Protein AF-V6DGZ3-F1 (afdb_monomer)

Foldseek 3Di:
DDPCCQAQFDDKDWDKDQPDDPVNVVVVVVLVVVLVVCVVCVPCPLVVVLVVVLVVLVVCCVPPVLVVLQVVCVVVVHHCPDPVSVVVNVVVVVVSVVVSVVVSVVSSVVVVVVSVVSVVVVVVVVPDPSIDTDIDPIDGHPNRVVVVVVCVVVVVVVCVVVPDDDDDDDDDPPPPPPPDDDD

Sequence (183 aa):
MALSDILGGTPARTQQFQRLTQPQQQLQNQSIQQILSLLQNPRTGADQGFAPIEQQARNQFTTQTVPSLAERFTAMGGGQNSSAFQGALGNAASGLEQGLAGLRSQYGIQQQNMNQNTLSSLLGLATQPSFENVYFPRQPGFLESTGSGLSQGLGTILPLLLGGATGSTGGGLMALLKLFGGS

Solvent-accessible surface area (backbone atoms only — not comparable to full-atom values): 10896 Å² total; per-residue (Å²): 136,59,77,64,47,56,54,72,19,46,78,65,48,75,50,75,44,69,75,70,50,74,77,54,53,54,55,50,53,52,52,52,53,55,50,51,53,46,68,78,40,66,72,54,60,55,57,65,67,42,49,63,57,54,50,52,52,53,49,46,40,63,70,48,50,50,50,54,52,47,50,54,35,48,73,71,73,37,55,85,85,34,69,65,50,52,51,52,51,51,53,52,50,53,49,51,53,52,52,49,51,52,51,50,51,52,50,43,52,52,52,51,51,50,53,50,50,53,50,50,52,48,51,53,56,70,70,46,78,70,62,49,76,47,76,43,75,56,50,77,13,63,56,54,59,47,50,58,51,50,52,58,53,52,64,61,50,53,52,69,77,74,47,81,87,86,82,88,86,89,83,90,82,82,78,82,80,81,85,80,85,86,134

Secondary structure (DSSP, 8-state):
--HHHHHH-BPPEEEEEE---HHHHHHHHHHHHHHHHHHH-TTHHHHHHHHHHHHHHHHHIIIIIHHHHHHHHHHTT--TT-HHHHHHHHHHHHHHHHHHHHHHHHHHHHHHHHHHHHHHHHHHHHHS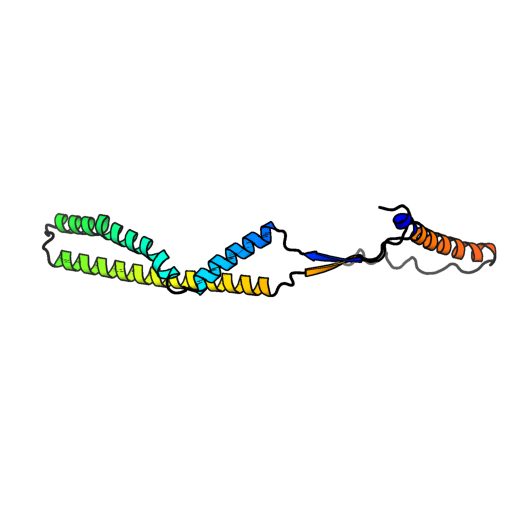-SEEEEEE--B--HHHHHHHHHHHHHHHHHHHHHS--------SSSSSSSSS---

Structure (mmCIF, N/CA/C/O backbone):
data_AF-V6DGZ3-F1
#
_entry.id   AF-V6DGZ3-F1
#
loop_
_atom_site.group_PDB
_atom_site.id
_atom_site.type_symbol
_atom_site.label_atom_id
_atom_site.label_alt_id
_atom_site.label_comp_id
_atom_site.label_asym_id
_atom_site.label_entity_id
_atom_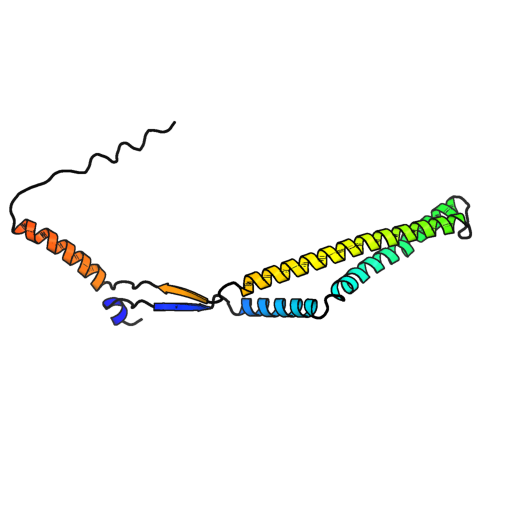site.label_seq_id
_atom_site.pdbx_PDB_ins_code
_atom_site.Cartn_x
_atom_site.Cartn_y
_atom_site.Cartn_z
_atom_site.occupancy
_atom_site.B_iso_or_equiv
_atom_site.auth_seq_id
_atom_site.auth_comp_id
_atom_site.auth_asym_id
_atom_site.auth_atom_id
_atom_site.pdbx_PDB_model_num
ATOM 1 N N . MET A 1 1 ? 43.760 -4.807 -38.160 1.00 52.22 1 MET A N 1
ATOM 2 C CA . MET A 1 1 ? 43.366 -4.001 -39.334 1.00 52.22 1 MET A CA 1
ATOM 3 C C . MET A 1 1 ? 44.442 -4.199 -40.378 1.00 52.22 1 MET A C 1
ATOM 5 O O . MET A 1 1 ? 45.598 -3.943 -40.060 1.00 52.22 1 MET A O 1
ATOM 9 N N . ALA A 1 2 ? 44.110 -4.760 -41.538 1.00 63.91 2 ALA A N 1
ATOM 10 C CA . ALA A 1 2 ? 45.101 -5.037 -42.572 1.00 63.91 2 ALA A CA 1
ATOM 11 C C . ALA A 1 2 ? 45.245 -3.822 -43.504 1.00 63.91 2 ALA A C 1
ATOM 13 O O . ALA A 1 2 ? 44.268 -3.133 -43.784 1.00 63.91 2 ALA A O 1
ATOM 14 N N . LEU A 1 3 ? 46.455 -3.567 -44.012 1.00 58.59 3 LEU A N 1
ATOM 15 C CA . LEU A 1 3 ? 46.726 -2.498 -44.992 1.00 58.59 3 LEU A CA 1
ATOM 16 C C . LEU A 1 3 ? 45.878 -2.634 -46.274 1.00 58.59 3 LEU A C 1
ATOM 18 O O . LEU A 1 3 ? 45.581 -1.635 -46.923 1.00 58.59 3 LEU A O 1
ATOM 22 N N . SER A 1 4 ? 45.429 -3.849 -46.600 1.00 63.44 4 SER A N 1
ATOM 23 C CA . SER A 1 4 ? 44.494 -4.128 -47.695 1.00 63.44 4 SER A CA 1
ATOM 24 C C . SER A 1 4 ? 43.111 -3.498 -47.497 1.00 63.44 4 SER A C 1
ATOM 26 O O . SER A 1 4 ? 42.494 -3.083 -48.474 1.00 63.44 4 SER A O 1
ATOM 28 N N . ASP A 1 5 ? 42.643 -3.379 -46.250 1.00 57.69 5 ASP A N 1
ATOM 29 C CA . ASP A 1 5 ? 41.303 -2.861 -45.926 1.00 57.69 5 ASP A CA 1
ATOM 30 C C . ASP A 1 5 ? 41.221 -1.335 -46.114 1.00 57.69 5 ASP A C 1
ATOM 32 O O . ASP A 1 5 ? 40.167 -0.789 -46.433 1.00 57.69 5 ASP A O 1
ATOM 36 N N . ILE A 1 6 ? 42.350 -0.637 -45.946 1.00 61.53 6 ILE A N 1
ATOM 37 C CA . ILE A 1 6 ? 42.464 0.824 -46.105 1.00 61.53 6 ILE A CA 1
ATOM 38 C C . ILE A 1 6 ? 42.459 1.216 -47.595 1.00 61.53 6 ILE A C 1
ATOM 40 O O . ILE A 1 6 ? 41.931 2.266 -47.968 1.00 61.53 6 ILE A O 1
ATOM 44 N N . LEU A 1 7 ? 43.021 0.357 -48.452 1.00 64.19 7 LEU A N 1
ATOM 45 C CA . LEU A 1 7 ? 43.135 0.568 -49.898 1.00 64.19 7 LEU A CA 1
ATOM 46 C C . LEU A 1 7 ? 41.882 0.127 -50.668 1.00 64.19 7 LEU A C 1
ATOM 48 O O . LEU A 1 7 ? 41.440 0.848 -51.558 1.00 64.19 7 LEU A O 1
ATOM 52 N N . GLY A 1 8 ? 41.314 -1.035 -50.328 1.00 70.56 8 GLY A N 1
ATOM 53 C CA . GLY A 1 8 ? 40.169 -1.630 -51.031 1.00 70.56 8 GLY A CA 1
ATOM 54 C C . GLY A 1 8 ? 38.791 -1.258 -50.478 1.00 70.56 8 GLY A C 1
ATOM 55 O O . GLY A 1 8 ? 37.782 -1.661 -51.050 1.00 70.56 8 GLY A O 1
ATOM 56 N N . GLY A 1 9 ? 38.736 -0.504 -49.376 1.00 56.66 9 GLY A N 1
ATOM 57 C CA . GLY A 1 9 ? 37.494 -0.227 -48.659 1.00 56.66 9 GLY A CA 1
ATOM 58 C C . GLY A 1 9 ? 37.024 -1.418 -47.822 1.00 56.66 9 GLY A C 1
ATOM 59 O O . GLY A 1 9 ? 37.530 -2.538 -47.921 1.00 56.66 9 GLY A O 1
ATOM 60 N N . THR A 1 10 ? 36.038 -1.175 -46.961 1.00 65.38 10 THR A N 1
ATOM 61 C CA . THR A 1 10 ? 35.454 -2.236 -46.131 1.00 65.38 10 THR A CA 1
ATOM 62 C C . THR A 1 10 ? 34.161 -2.748 -46.771 1.00 65.38 10 THR A C 1
ATOM 64 O O . THR A 1 10 ? 33.279 -1.946 -47.095 1.00 65.38 10 THR A O 1
ATOM 67 N N . PRO A 1 11 ? 34.005 -4.072 -46.974 1.00 60.56 11 PRO A N 1
ATOM 68 C CA . PRO A 1 11 ? 32.761 -4.621 -47.499 1.00 60.56 11 PRO A CA 1
ATOM 69 C C . PRO A 1 11 ? 31.623 -4.365 -46.508 1.00 60.56 11 PRO A C 1
ATOM 71 O O . PRO A 1 11 ? 31.844 -4.362 -45.295 1.00 60.56 11 PRO A O 1
ATOM 74 N N . ALA A 1 12 ? 30.405 -4.172 -47.021 1.00 61.16 12 ALA A N 1
ATOM 75 C CA . ALA A 1 12 ? 29.222 -4.021 -46.182 1.00 61.16 12 ALA A CA 1
ATOM 76 C C . ALA A 1 12 ? 29.075 -5.252 -45.280 1.00 61.16 12 ALA A C 1
ATOM 78 O O . ALA A 1 12 ? 29.138 -6.394 -45.743 1.00 61.16 12 ALA A O 1
ATOM 79 N N . ARG A 1 13 ? 28.900 -5.022 -43.980 1.00 58.75 13 ARG A N 1
ATOM 80 C CA . ARG A 1 13 ? 28.673 -6.087 -43.004 1.00 58.75 13 ARG A CA 1
ATOM 81 C C . ARG A 1 13 ? 27.389 -5.782 -42.261 1.00 58.75 13 ARG A C 1
ATOM 83 O O . ARG A 1 13 ? 27.199 -4.678 -41.757 1.00 58.75 13 ARG A O 1
ATOM 90 N N . THR A 1 14 ? 26.531 -6.784 -42.170 1.00 59.09 14 THR A N 1
ATOM 91 C CA . THR A 1 14 ? 25.410 -6.761 -41.235 1.00 59.09 14 THR A CA 1
ATOM 92 C C . THR A 1 14 ? 25.922 -7.413 -39.964 1.00 59.09 14 THR A C 1
ATOM 94 O O . THR A 1 14 ? 26.270 -8.593 -39.985 1.00 59.09 14 THR A O 1
ATOM 97 N N . GLN A 1 15 ? 26.060 -6.643 -38.886 1.00 55.66 15 GLN A N 1
ATOM 98 C CA . GLN A 1 15 ? 26.389 -7.206 -37.578 1.00 55.66 15 GLN A CA 1
ATOM 99 C C . GLN A 1 15 ? 25.101 -7.252 -36.764 1.00 55.66 15 GLN A C 1
ATOM 101 O O . GLN A 1 15 ? 24.421 -6.240 -36.591 1.00 55.66 15 GLN A O 1
ATOM 106 N N . GLN A 1 16 ? 24.745 -8.452 -36.320 1.00 47.81 16 GLN A N 1
ATOM 107 C CA . GLN A 1 16 ? 23.596 -8.683 -35.461 1.00 47.81 16 GLN A CA 1
ATOM 108 C C . GLN A 1 16 ? 24.068 -8.519 -34.019 1.00 47.81 16 GLN A C 1
ATOM 110 O O . GLN A 1 16 ? 24.826 -9.345 -33.510 1.00 47.81 16 GLN A O 1
ATOM 115 N N . PHE A 1 17 ? 23.663 -7.432 -33.367 1.00 56.28 17 PHE A N 1
ATOM 116 C CA . PHE A 1 17 ? 23.994 -7.216 -31.963 1.00 56.28 17 PHE A CA 1
ATOM 117 C C . PHE A 1 17 ? 22.885 -7.809 -31.092 1.00 56.28 17 PHE A C 1
ATOM 119 O O . PHE A 1 17 ? 21.703 -7.510 -31.277 1.00 56.28 17 PHE A O 1
ATOM 126 N N . GLN A 1 18 ? 23.258 -8.643 -30.119 1.00 51.84 18 GLN A N 1
ATOM 127 C CA . GLN A 1 18 ? 22.369 -8.961 -29.003 1.00 51.84 18 GLN A CA 1
ATOM 128 C C . GLN A 1 18 ? 22.323 -7.724 -28.101 1.00 51.84 18 GLN A C 1
ATOM 130 O O . GLN A 1 18 ? 23.300 -7.411 -27.424 1.00 51.84 18 GLN A O 1
ATOM 135 N N . ARG A 1 19 ? 21.206 -6.987 -28.121 1.00 54.09 19 ARG A N 1
ATOM 136 C CA . ARG A 1 19 ? 21.027 -5.774 -27.298 1.00 54.09 19 ARG A CA 1
ATOM 137 C C . ARG A 1 19 ? 20.977 -6.066 -25.794 1.00 54.09 19 ARG A C 1
ATOM 139 O O . ARG A 1 19 ? 21.184 -5.149 -25.005 1.00 54.09 19 ARG A O 1
ATOM 146 N N . LEU A 1 20 ? 20.710 -7.312 -25.392 1.00 52.97 20 LEU A N 1
ATOM 147 C CA . LEU A 1 20 ? 20.709 -7.700 -23.984 1.00 52.97 20 LEU A CA 1
ATOM 148 C C . LEU A 1 20 ? 22.144 -7.903 -23.494 1.00 52.97 20 LEU A C 1
ATOM 150 O O . LEU A 1 20 ? 22.795 -8.901 -23.794 1.00 52.97 20 LEU A O 1
ATOM 154 N N . THR A 1 21 ? 22.622 -6.961 -22.689 1.00 58.59 21 THR A N 1
ATOM 155 C CA . THR A 1 21 ? 23.841 -7.140 -21.900 1.00 58.59 21 THR A CA 1
ATOM 156 C C . THR A 1 21 ? 23.616 -8.244 -20.851 1.00 58.59 21 THR A C 1
ATOM 158 O O . 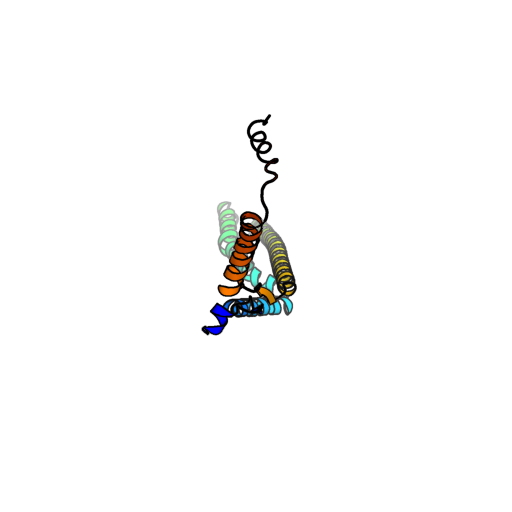THR A 1 21 ? 22.537 -8.342 -20.271 1.00 58.59 21 THR A O 1
ATOM 161 N N . GLN A 1 22 ? 24.624 -9.085 -20.584 1.00 55.53 22 GLN A N 1
ATOM 162 C CA . GLN A 1 22 ? 24.617 -10.130 -19.534 1.00 55.53 22 GLN A CA 1
ATOM 163 C C . GLN A 1 22 ? 23.923 -9.726 -18.204 1.00 55.53 22 GLN A C 1
ATOM 165 O O . GLN A 1 22 ? 23.080 -10.486 -17.722 1.00 55.53 22 GLN A O 1
ATOM 170 N N . PRO A 1 23 ? 24.174 -8.534 -17.619 1.00 59.44 23 PRO A N 1
ATOM 171 C CA . PRO A 1 23 ? 23.467 -8.098 -16.408 1.00 59.44 23 PRO A CA 1
ATOM 172 C C . PRO A 1 23 ? 21.952 -7.886 -16.596 1.00 59.44 23 PRO A C 1
ATOM 174 O O . PRO A 1 23 ? 21.180 -8.080 -15.658 1.00 59.44 23 PRO A O 1
ATOM 177 N N . GLN A 1 24 ? 21.491 -7.538 -17.800 1.00 59.25 24 GLN A N 1
ATOM 178 C CA . GLN A 1 24 ? 20.069 -7.339 -18.094 1.00 59.25 24 GLN A CA 1
ATOM 179 C C . GLN A 1 24 ? 19.304 -8.669 -18.198 1.00 59.25 24 GLN A C 1
ATOM 181 O O . GLN A 1 24 ? 18.154 -8.747 -17.765 1.00 59.25 24 GLN A O 1
ATOM 186 N N . GLN A 1 25 ? 19.950 -9.739 -18.680 1.00 64.44 25 GLN A N 1
ATOM 187 C CA . GLN A 1 25 ? 19.372 -11.094 -18.683 1.00 64.44 25 GLN A CA 1
ATOM 188 C C . GLN A 1 25 ? 19.138 -11.640 -17.268 1.00 64.44 25 GLN A C 1
ATOM 190 O O . GLN A 1 25 ? 18.141 -12.319 -17.025 1.00 64.44 25 GLN A O 1
ATOM 195 N N . GLN A 1 26 ? 20.016 -11.329 -16.309 1.00 69.56 26 GLN A N 1
ATOM 196 C CA . GLN A 1 26 ? 19.840 -11.767 -14.920 1.00 69.56 26 GLN A CA 1
ATOM 197 C C . GLN A 1 26 ? 18.644 -11.084 -14.243 1.00 69.56 26 GLN A C 1
ATOM 199 O O . GLN A 1 26 ? 17.846 -11.755 -13.587 1.00 69.56 26 GLN A O 1
ATOM 204 N N . LEU A 1 27 ? 18.472 -9.777 -14.460 1.00 68.69 27 LEU A N 1
ATOM 205 C CA . LEU A 1 27 ? 17.302 -9.021 -13.993 1.00 68.69 27 LEU A CA 1
ATOM 206 C C . LEU A 1 27 ? 15.997 -9.524 -14.629 1.00 68.69 27 LEU A C 1
ATOM 208 O O . LEU A 1 27 ? 14.962 -9.627 -13.964 1.00 68.69 27 LEU A O 1
ATOM 212 N N . GLN A 1 28 ? 16.047 -9.898 -15.908 1.00 68.88 28 GLN A N 1
ATOM 213 C CA . GLN A 1 28 ? 14.909 -10.493 -16.600 1.00 68.88 28 GLN A CA 1
ATOM 214 C C . GLN A 1 28 ? 14.543 -11.865 -16.008 1.00 68.88 28 GLN A C 1
ATOM 216 O O . GLN A 1 28 ? 13.382 -12.096 -15.684 1.00 68.88 28 GLN A O 1
ATOM 221 N N . ASN A 1 29 ? 15.516 -12.749 -15.772 1.00 76.56 29 ASN A N 1
ATOM 222 C CA . ASN A 1 29 ? 15.248 -14.057 -15.165 1.00 76.56 29 ASN A CA 1
ATOM 223 C C . ASN A 1 29 ? 14.719 -13.950 -13.725 1.00 76.56 29 ASN A C 1
ATOM 225 O O . ASN A 1 29 ? 13.821 -14.705 -13.354 1.00 76.56 29 ASN A O 1
ATOM 229 N N . GLN A 1 30 ? 15.215 -13.001 -12.924 1.00 74.94 30 GLN A N 1
ATOM 230 C CA . GLN A 1 30 ? 14.692 -12.768 -11.572 1.00 74.94 30 GLN A CA 1
ATOM 231 C C . GLN A 1 30 ? 13.245 -12.266 -11.582 1.00 74.94 30 GLN A C 1
ATOM 233 O O . GLN A 1 30 ? 12.417 -12.770 -10.821 1.00 74.94 30 GLN A O 1
ATOM 238 N N . SER A 1 31 ? 12.920 -11.312 -12.459 1.00 72.00 31 SER A N 1
ATOM 239 C CA . SER A 1 31 ? 11.551 -10.794 -12.556 1.00 72.00 31 SER A CA 1
ATOM 240 C C . SER A 1 31 ? 10.576 -11.866 -13.052 1.00 72.00 31 SER A C 1
ATOM 242 O O . SER A 1 31 ? 9.505 -12.028 -12.469 1.00 72.00 31 SER A O 1
ATOM 244 N N . ILE A 1 32 ? 10.974 -12.684 -14.033 1.00 78.12 32 ILE A N 1
ATOM 245 C CA . ILE A 1 32 ? 10.171 -13.818 -14.515 1.00 78.12 32 ILE A CA 1
ATOM 246 C C . ILE A 1 32 ? 9.905 -14.832 -13.396 1.00 78.12 32 ILE A C 1
ATOM 248 O O . ILE A 1 32 ? 8.771 -15.283 -13.258 1.00 78.12 32 ILE A O 1
ATOM 252 N N . GLN A 1 33 ? 10.895 -15.177 -12.567 1.00 77.19 33 GLN A N 1
ATOM 253 C CA . GLN A 1 33 ? 10.692 -16.127 -11.463 1.00 77.19 33 GLN A CA 1
ATOM 254 C C . GLN A 1 33 ? 9.735 -15.598 -10.386 1.00 77.19 33 GLN A C 1
ATOM 256 O O . GLN A 1 33 ? 8.887 -16.349 -9.893 1.00 77.19 33 GLN A O 1
ATOM 261 N N . GLN A 1 34 ? 9.819 -14.309 -10.045 1.00 72.69 34 GLN A N 1
ATOM 262 C CA . GLN A 1 34 ? 8.870 -13.682 -9.117 1.00 72.69 34 GLN A CA 1
ATOM 263 C C . GLN A 1 34 ? 7.446 -13.694 -9.677 1.00 72.69 34 GLN A C 1
ATOM 265 O O . GLN A 1 34 ? 6.502 -14.049 -8.972 1.00 72.69 34 GLN A O 1
ATOM 270 N N . ILE A 1 35 ? 7.290 -13.378 -10.962 1.00 68.94 35 ILE A N 1
ATOM 271 C CA . ILE A 1 35 ? 5.987 -13.366 -11.632 1.00 68.94 35 ILE A CA 1
ATOM 272 C C . ILE A 1 35 ? 5.421 -14.777 -11.752 1.00 68.94 35 ILE A C 1
ATOM 274 O O . ILE A 1 35 ? 4.244 -14.983 -11.482 1.00 68.94 35 ILE A O 1
ATOM 278 N N . LEU A 1 36 ? 6.247 -15.768 -12.088 1.00 75.06 36 LEU A N 1
ATOM 279 C CA . LEU A 1 36 ? 5.817 -17.161 -12.175 1.00 75.06 36 LEU A CA 1
ATOM 280 C C . LEU A 1 36 ? 5.346 -17.689 -10.812 1.00 75.06 36 LEU A C 1
ATOM 282 O O . LEU A 1 36 ? 4.377 -18.441 -10.748 1.00 75.06 36 LEU A O 1
ATOM 286 N N . SER A 1 37 ? 5.979 -17.240 -9.727 1.00 70.94 37 SER A N 1
ATOM 287 C CA . SER A 1 37 ? 5.559 -17.551 -8.356 1.00 70.94 37 SER A CA 1
ATOM 288 C C . SER A 1 37 ? 4.212 -16.900 -8.007 1.00 70.94 37 SER A C 1
ATOM 290 O O . SER A 1 37 ? 3.353 -17.543 -7.404 1.00 70.94 37 SER A O 1
ATOM 292 N N . LEU A 1 38 ? 3.985 -15.656 -8.445 1.00 63.88 38 LEU A N 1
ATOM 293 C CA . LEU A 1 38 ? 2.695 -14.962 -8.314 1.00 63.88 38 LEU A CA 1
ATOM 294 C C . LEU A 1 38 ? 1.592 -15.604 -9.175 1.00 63.88 38 LEU A C 1
ATOM 296 O O . LEU A 1 38 ? 0.434 -15.622 -8.766 1.00 63.88 38 LEU A O 1
ATOM 300 N N . LEU A 1 39 ? 1.939 -16.144 -10.350 1.00 64.75 39 LEU A N 1
ATOM 301 C CA . LEU A 1 39 ? 1.001 -16.792 -11.273 1.00 64.75 39 LEU A CA 1
ATOM 302 C C . LEU A 1 39 ? 0.625 -18.214 -10.837 1.00 64.75 39 LEU A C 1
ATOM 304 O O . LEU A 1 39 ? -0.510 -18.633 -11.045 1.00 64.75 39 LEU A O 1
ATOM 308 N N . GLN A 1 40 ? 1.565 -18.953 -10.238 1.00 68.94 40 GLN A N 1
ATOM 309 C CA . GLN A 1 40 ? 1.297 -20.275 -9.661 1.00 68.94 40 GLN A CA 1
ATOM 310 C C . GLN A 1 40 ? 0.432 -20.183 -8.405 1.00 68.94 40 GLN A C 1
ATOM 312 O O . GLN A 1 40 ? -0.306 -21.120 -8.112 1.00 68.94 40 GLN A O 1
ATOM 317 N N . ASN A 1 41 ? 0.488 -19.059 -7.684 1.00 56.81 41 ASN A N 1
ATOM 318 C CA . ASN A 1 41 ? -0.232 -18.898 -6.427 1.00 56.81 41 ASN A CA 1
ATOM 319 C C . ASN A 1 41 ? -0.903 -17.509 -6.298 1.00 56.81 41 ASN A C 1
ATOM 321 O O . ASN A 1 41 ? -0.605 -16.732 -5.387 1.00 56.81 41 ASN A O 1
ATOM 325 N N . PRO A 1 42 ? -1.869 -17.183 -7.181 1.00 55.34 42 PRO A N 1
ATOM 326 C CA . PRO A 1 42 ? -2.490 -15.858 -7.237 1.00 55.34 42 PRO A CA 1
ATOM 327 C C . PRO A 1 42 ? -3.343 -15.534 -6.002 1.00 55.34 42 PRO A C 1
ATOM 329 O O . PRO A 1 42 ? -3.614 -14.369 -5.729 1.00 55.34 42 PRO A O 1
ATOM 332 N N . ARG A 1 43 ? -3.761 -16.550 -5.233 1.00 52.94 43 ARG A N 1
ATOM 333 C CA . ARG A 1 43 ? -4.561 -16.377 -4.009 1.00 52.94 43 ARG A CA 1
ATOM 334 C C . ARG A 1 43 ? -3.734 -16.064 -2.762 1.00 52.94 43 ARG A C 1
ATOM 336 O O . ARG A 1 43 ? -4.255 -15.438 -1.851 1.00 52.94 43 ARG A O 1
ATOM 343 N N . THR A 1 44 ? -2.465 -16.461 -2.698 1.00 50.84 44 THR A N 1
ATOM 344 C CA . THR A 1 44 ? -1.675 -16.317 -1.462 1.00 50.84 44 THR A CA 1
ATOM 345 C C . THR A 1 44 ? -1.049 -14.935 -1.290 1.00 50.84 44 THR A C 1
ATOM 347 O O . THR A 1 44 ? -0.772 -14.543 -0.162 1.00 50.84 44 THR A O 1
ATOM 350 N N . GLY A 1 45 ? -0.852 -14.171 -2.369 1.00 54.06 45 GLY A N 1
ATOM 351 C CA . GLY A 1 45 ? -0.193 -12.860 -2.300 1.00 54.06 45 GLY A CA 1
ATOM 352 C C . GLY A 1 45 ? -0.996 -11.792 -1.549 1.00 54.06 45 GLY A C 1
ATOM 353 O O . GLY A 1 45 ? -0.417 -10.994 -0.811 1.00 54.06 45 GLY A O 1
ATOM 354 N N . ALA A 1 46 ? -2.322 -11.773 -1.711 1.00 54.56 46 ALA A N 1
ATOM 355 C CA . ALA A 1 46 ? -3.172 -10.735 -1.121 1.00 54.56 46 ALA A CA 1
ATOM 356 C C . ALA A 1 46 ? -3.388 -10.978 0.377 1.00 54.56 46 ALA A C 1
ATOM 358 O O . ALA A 1 46 ? -3.328 -10.046 1.178 1.00 54.56 46 ALA A O 1
ATOM 359 N N . ASP A 1 47 ? -3.569 -12.243 0.755 1.00 56.12 47 ASP A N 1
ATOM 360 C CA . ASP A 1 47 ? -3.811 -12.637 2.141 1.00 56.12 47 ASP A CA 1
ATOM 361 C C . ASP A 1 47 ? -2.532 -12.613 2.990 1.00 56.12 47 ASP A C 1
ATOM 363 O O . ASP A 1 47 ? -2.575 -12.176 4.140 1.00 56.12 47 ASP A O 1
ATOM 367 N N . GLN A 1 48 ? -1.372 -12.998 2.438 1.00 60.91 48 GLN A N 1
ATOM 368 C CA . GLN A 1 48 ? -0.109 -12.956 3.189 1.00 60.91 48 GLN A CA 1
ATOM 369 C C . GLN A 1 48 ? 0.417 -11.531 3.412 1.00 60.91 48 GLN A C 1
ATOM 371 O O . GLN A 1 48 ? 1.018 -11.265 4.450 1.00 60.91 48 GLN A O 1
ATOM 376 N N . GLY A 1 49 ? 0.184 -10.607 2.471 1.00 67.12 49 GLY A N 1
ATOM 377 C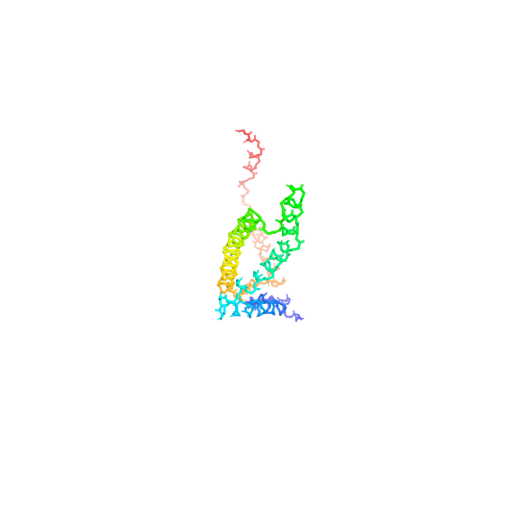 CA . GLY A 1 49 ? 0.632 -9.214 2.596 1.00 67.12 49 GLY A CA 1
ATOM 378 C C . GLY A 1 49 ? -0.225 -8.366 3.541 1.00 67.12 49 GLY A C 1
ATOM 379 O O . GLY A 1 49 ? 0.287 -7.445 4.176 1.00 67.12 49 GLY A O 1
ATOM 380 N N . PHE A 1 50 ? -1.518 -8.684 3.668 1.00 81.25 50 PHE A N 1
ATOM 381 C CA . PHE A 1 50 ? -2.456 -7.910 4.485 1.00 81.25 50 PHE A CA 1
ATOM 382 C C . PHE A 1 50 ? -2.508 -8.350 5.956 1.00 81.25 50 PHE A C 1
ATOM 384 O O . PHE A 1 50 ? -2.763 -7.522 6.831 1.00 81.25 50 PHE A O 1
ATOM 391 N N . ALA A 1 51 ? -2.211 -9.621 6.249 1.00 81.06 51 ALA A N 1
ATOM 392 C CA . ALA A 1 51 ? -2.189 -10.168 7.608 1.00 81.06 51 ALA A CA 1
ATOM 393 C C . ALA A 1 51 ? -1.445 -9.296 8.652 1.00 81.06 51 ALA A C 1
ATOM 395 O O . ALA A 1 51 ? -2.024 -9.032 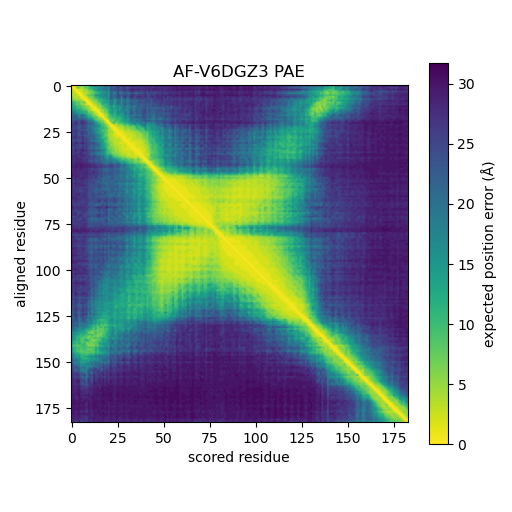9.707 1.00 81.06 51 ALA A O 1
ATOM 396 N N . PRO A 1 52 ? -0.220 -8.780 8.403 1.00 84.44 52 PRO A N 1
ATOM 397 C CA . PRO A 1 52 ? 0.460 -7.917 9.375 1.00 84.44 52 PRO A CA 1
ATOM 398 C C . PRO A 1 52 ? -0.251 -6.573 9.608 1.00 84.44 52 PRO A C 1
ATOM 400 O O . PRO A 1 52 ? -0.247 -6.073 10.733 1.00 84.44 52 PRO A O 1
ATOM 403 N N . ILE A 1 53 ? -0.893 -6.004 8.581 1.00 85.62 53 ILE A N 1
ATOM 404 C CA . ILE A 1 53 ? -1.655 -4.746 8.686 1.00 85.62 53 ILE A CA 1
ATOM 405 C C . ILE A 1 53 ? -2.889 -4.969 9.563 1.00 85.62 53 ILE A C 1
ATOM 407 O O . ILE A 1 53 ? -3.164 -4.190 10.478 1.00 85.62 53 ILE A O 1
ATOM 411 N N . GLU A 1 54 ? -3.599 -6.069 9.317 1.00 87.50 54 GLU A N 1
ATOM 412 C CA . GLU A 1 54 ? -4.746 -6.481 10.119 1.00 87.50 54 GLU A CA 1
ATOM 413 C C . GLU A 1 54 ? -4.351 -6.678 11.587 1.00 87.50 54 GLU A C 1
ATOM 415 O O . GLU A 1 54 ? -4.991 -6.152 12.499 1.00 87.50 54 GLU A O 1
ATOM 420 N N . GLN A 1 55 ? -3.247 -7.385 11.820 1.00 89.88 55 GLN A N 1
ATOM 421 C CA . GLN A 1 55 ? -2.768 -7.693 13.159 1.00 89.88 55 GLN A CA 1
ATOM 422 C C . GLN A 1 55 ? -2.313 -6.437 13.912 1.00 89.88 55 GLN A C 1
ATOM 424 O O . GLN A 1 55 ? -2.617 -6.285 15.095 1.00 89.88 55 GLN A O 1
ATOM 429 N N . GLN A 1 56 ? -1.662 -5.489 13.232 1.00 90.38 56 GLN A N 1
ATOM 430 C CA . GLN A 1 56 ? -1.315 -4.193 13.811 1.00 90.38 56 GLN A CA 1
ATOM 431 C C . GLN A 1 56 ? -2.562 -3.397 14.220 1.00 90.38 56 GLN A C 1
ATOM 433 O O . GLN A 1 56 ? -2.597 -2.848 15.323 1.00 90.38 56 GLN A O 1
ATOM 438 N N . ALA A 1 57 ? -3.594 -3.358 13.374 1.00 91.25 57 ALA A N 1
ATOM 439 C CA . ALA A 1 57 ? -4.840 -2.659 13.681 1.00 91.25 57 ALA A CA 1
ATOM 440 C C . ALA A 1 57 ? -5.574 -3.297 14.873 1.00 91.25 57 ALA A C 1
ATOM 442 O O . ALA A 1 57 ? -5.998 -2.590 15.789 1.00 91.25 57 ALA A O 1
ATOM 443 N N . ARG A 1 58 ? -5.649 -4.635 14.921 1.00 92.50 58 ARG A N 1
ATOM 444 C CA . ARG A 1 58 ? -6.194 -5.381 16.070 1.00 92.50 58 ARG A CA 1
ATOM 445 C C . ARG A 1 58 ? -5.401 -5.102 17.351 1.00 92.50 58 ARG A C 1
ATOM 447 O O . ARG A 1 58 ? -5.994 -4.856 18.402 1.00 92.50 58 ARG A O 1
ATOM 454 N N . ASN A 1 59 ? -4.072 -5.062 17.275 1.00 93.75 59 ASN A N 1
ATOM 455 C CA . ASN A 1 59 ? -3.223 -4.731 18.421 1.00 93.75 59 ASN A CA 1
ATOM 456 C C . ASN A 1 59 ? -3.470 -3.302 18.916 1.00 93.75 59 ASN A C 1
ATOM 458 O O . ASN A 1 59 ? -3.635 -3.098 20.116 1.00 93.75 59 ASN A O 1
ATOM 462 N N . GLN A 1 60 ? -3.554 -2.313 18.022 1.00 91.25 60 GLN A N 1
ATOM 463 C CA . GLN A 1 60 ? -3.868 -0.930 18.402 1.00 91.25 60 GLN A CA 1
ATOM 464 C C . GLN A 1 60 ? -5.263 -0.808 19.016 1.00 91.25 60 GLN A C 1
ATOM 466 O O . GLN A 1 60 ? -5.435 -0.130 20.028 1.00 91.25 60 GLN A O 1
ATOM 471 N N . PHE A 1 61 ? -6.254 -1.512 18.468 1.00 94.62 61 PHE A N 1
ATOM 472 C CA . PHE A 1 61 ? -7.592 -1.548 19.046 1.00 94.62 61 PHE A CA 1
ATOM 473 C C . PHE A 1 61 ? -7.550 -2.066 20.488 1.00 94.62 61 PHE A C 1
ATOM 475 O O . PHE A 1 61 ? -8.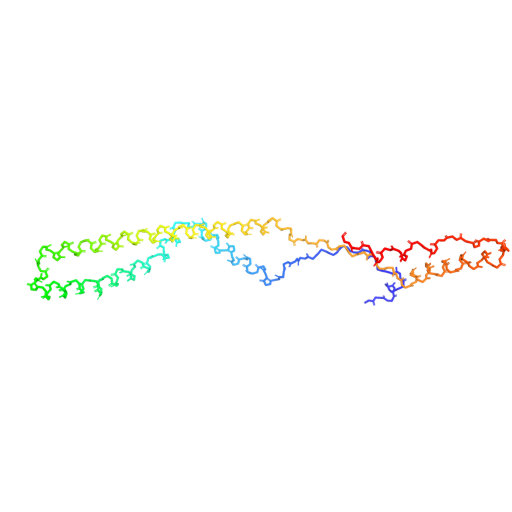026 -1.404 21.409 1.00 94.62 61 PHE A O 1
ATOM 482 N N . THR A 1 62 ? -6.890 -3.202 20.701 1.00 92.94 62 THR A N 1
ATOM 483 C CA . THR A 1 62 ? -6.812 -3.852 22.016 1.00 92.94 62 THR A CA 1
ATOM 484 C C . THR A 1 62 ? -5.980 -3.049 23.024 1.00 92.94 62 THR A C 1
ATOM 486 O O . THR A 1 62 ? -6.318 -3.011 24.201 1.00 92.94 62 THR A O 1
ATOM 489 N N . THR A 1 63 ? -4.914 -2.379 22.577 1.00 94.75 63 THR A N 1
ATOM 490 C CA . THR A 1 63 ? -3.982 -1.639 23.453 1.00 94.75 63 THR A CA 1
ATOM 491 C C . THR A 1 63 ? -4.372 -0.183 23.693 1.00 94.75 63 THR A C 1
ATOM 493 O O . THR A 1 63 ? -3.982 0.375 24.712 1.00 94.75 63 THR A O 1
ATOM 496 N N . GLN A 1 64 ? -5.129 0.446 22.789 1.00 92.88 64 GLN A N 1
ATOM 497 C CA . GLN A 1 64 ? -5.469 1.873 22.874 1.00 92.88 64 GLN A CA 1
ATOM 498 C C . GLN A 1 64 ? -6.979 2.109 22.925 1.00 92.88 64 GLN A C 1
ATOM 500 O O . GLN A 1 64 ? -7.465 2.877 23.754 1.00 92.88 64 GLN A O 1
ATOM 505 N N . THR A 1 65 ? -7.752 1.441 22.065 1.00 88.44 65 THR A N 1
ATOM 506 C CA . THR A 1 65 ? -9.200 1.695 21.959 1.00 88.44 65 THR A CA 1
ATOM 507 C C . THR A 1 65 ? -9.961 1.080 23.128 1.00 88.44 65 THR A C 1
ATOM 509 O O . THR A 1 65 ? -10.781 1.757 23.743 1.00 88.44 65 THR A O 1
ATOM 512 N N . VAL A 1 66 ? -9.659 -0.170 23.490 1.00 92.50 66 VAL A N 1
ATOM 513 C CA . VAL A 1 66 ? -10.318 -0.837 24.624 1.00 92.50 66 VAL A CA 1
ATOM 514 C C . VAL A 1 66 ? -10.035 -0.116 25.949 1.00 92.50 66 VAL A C 1
ATOM 516 O O . VAL A 1 66 ? -11.002 0.203 26.645 1.00 92.50 66 VAL A O 1
ATOM 519 N N . PRO A 1 67 ? -8.777 0.230 26.299 1.00 93.00 67 PRO A N 1
ATOM 520 C CA . PRO A 1 67 ? -8.501 0.954 27.537 1.00 93.00 67 PRO A CA 1
ATOM 521 C C . PRO A 1 67 ? -9.089 2.363 27.538 1.00 93.00 67 PRO A C 1
ATOM 523 O O . PRO A 1 67 ? -9.698 2.749 28.526 1.00 93.00 67 PRO A O 1
ATOM 526 N N . SER A 1 68 ? -9.014 3.105 26.427 1.00 91.88 68 SER A N 1
ATOM 527 C CA . SER A 1 68 ? -9.593 4.457 26.374 1.00 91.88 68 SER A CA 1
ATOM 528 C C . SER A 1 68 ? -11.123 4.458 26.484 1.00 91.88 68 SER A C 1
ATOM 530 O O . SER A 1 68 ? -11.693 5.356 27.103 1.00 91.88 68 SER A O 1
ATOM 532 N N . LEU A 1 69 ? -11.811 3.445 25.944 1.00 90.00 69 LEU A N 1
ATOM 533 C CA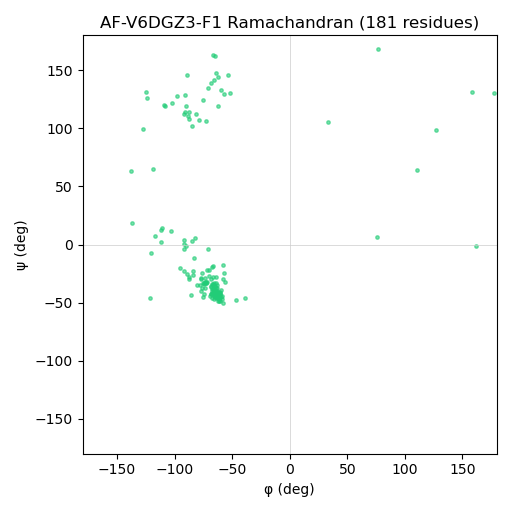 . LEU A 1 69 ? -13.238 3.229 26.200 1.00 90.00 69 LEU A CA 1
ATOM 534 C C . LEU A 1 69 ? -13.485 2.919 27.679 1.00 90.00 69 LEU A C 1
ATOM 536 O O . LEU A 1 69 ? -14.384 3.505 28.282 1.00 90.00 69 LEU A O 1
ATOM 540 N N . ALA A 1 70 ? -12.678 2.036 28.271 1.00 91.62 70 ALA A N 1
ATOM 541 C CA . ALA A 1 70 ? -12.811 1.666 29.675 1.00 91.62 70 ALA A CA 1
ATOM 542 C C . ALA A 1 70 ? -12.587 2.869 30.605 1.00 91.62 70 ALA A C 1
ATOM 544 O O . ALA A 1 70 ? -13.366 3.063 31.535 1.00 91.62 70 ALA A O 1
ATOM 545 N N . GLU A 1 71 ? -11.591 3.713 30.331 1.00 93.31 71 GLU A N 1
ATOM 546 C CA . GLU A 1 71 ? -11.305 4.945 31.074 1.00 93.31 71 GLU A CA 1
ATOM 547 C C . GLU A 1 71 ? -12.463 5.936 30.993 1.00 93.31 71 GLU A C 1
ATOM 549 O O . GLU A 1 71 ? -12.880 6.469 32.016 1.00 93.31 71 GLU A O 1
ATOM 554 N N . ARG A 1 72 ? -13.042 6.143 29.805 1.00 89.00 72 ARG A N 1
ATOM 555 C CA . ARG A 1 72 ? -14.192 7.043 29.625 1.00 89.00 72 ARG A CA 1
ATOM 556 C C . ARG A 1 72 ? -15.414 6.572 30.405 1.00 89.00 72 ARG A C 1
ATOM 558 O O . ARG A 1 72 ? -16.068 7.385 31.052 1.00 89.00 72 ARG A O 1
ATOM 565 N N . PHE A 1 73 ? -15.721 5.277 30.358 1.00 91.56 73 PHE A N 1
ATOM 566 C CA . PHE A 1 73 ? -16.844 4.723 31.116 1.00 91.56 73 PHE A CA 1
ATOM 567 C C . PHE A 1 73 ? -16.582 4.761 32.622 1.00 91.56 73 PHE A C 1
ATOM 569 O O . PHE A 1 73 ? -17.449 5.210 33.369 1.00 91.56 73 PHE A O 1
ATOM 576 N N . THR A 1 74 ? -15.365 4.417 33.048 1.00 90.88 74 THR A N 1
ATOM 577 C CA . THR A 1 74 ? -14.947 4.512 34.455 1.00 90.88 74 THR A CA 1
ATOM 578 C C . THR A 1 74 ? -15.031 5.958 34.956 1.00 90.88 74 THR A C 1
ATOM 580 O O . THR A 1 74 ? -15.542 6.197 36.047 1.00 90.88 74 THR A O 1
ATOM 583 N N . ALA A 1 75 ? -14.623 6.938 34.143 1.00 89.69 75 ALA A N 1
ATOM 584 C CA . ALA A 1 75 ? -14.722 8.365 34.454 1.00 89.69 75 ALA A CA 1
ATOM 585 C C . ALA A 1 75 ? -16.174 8.871 34.526 1.00 89.69 75 ALA A C 1
ATOM 587 O O . ALA A 1 75 ? -16.464 9.796 35.278 1.00 89.69 75 ALA A O 1
ATOM 588 N N . MET A 1 76 ? -17.098 8.244 33.793 1.00 89.25 76 MET A N 1
ATOM 589 C CA . MET A 1 76 ? -18.542 8.499 33.886 1.00 89.25 76 MET A CA 1
ATOM 590 C C . MET A 1 76 ? -19.219 7.739 35.043 1.00 89.25 76 MET A C 1
ATOM 592 O O . MET A 1 76 ? -20.442 7.765 35.163 1.00 89.25 76 MET A O 1
ATOM 596 N N . GLY A 1 77 ? -18.448 7.051 35.894 1.00 84.50 77 GLY A N 1
ATOM 597 C CA . GLY A 1 77 ? -18.965 6.247 37.006 1.00 84.50 77 GLY A CA 1
ATOM 598 C C . GLY A 1 77 ? -19.577 4.907 36.580 1.00 84.50 77 GLY A C 1
ATOM 599 O O . GLY A 1 77 ? -20.142 4.196 37.409 1.00 84.50 77 GLY A O 1
ATOM 600 N N . GLY A 1 78 ? -19.467 4.543 35.299 1.00 77.44 78 GLY A N 1
ATOM 601 C CA . GLY A 1 78 ? -19.905 3.264 34.753 1.00 77.44 78 GLY A CA 1
ATOM 602 C C . GLY A 1 78 ? -18.781 2.231 34.803 1.00 77.44 78 GLY A C 1
ATOM 603 O O . GLY A 1 78 ? -17.738 2.398 34.179 1.00 77.44 78 GLY A O 1
ATOM 604 N N . GLY A 1 79 ? -18.986 1.131 35.524 1.00 80.88 79 GLY A N 1
ATOM 605 C CA . GLY A 1 79 ? -18.024 0.027 35.534 1.00 80.88 79 GLY A CA 1
ATOM 606 C C . GLY A 1 79 ? -17.910 -0.681 34.174 1.00 80.88 79 GLY A C 1
ATOM 607 O O . GLY A 1 79 ? -18.815 -0.619 33.336 1.00 80.88 79 GLY A O 1
ATOM 608 N N . GLN A 1 80 ? -16.826 -1.444 33.994 1.00 79.56 80 GLN A N 1
ATOM 609 C CA . GLN A 1 80 ? -16.584 -2.305 32.820 1.00 79.56 80 GLN A CA 1
ATOM 610 C C . GLN A 1 80 ? -17.690 -3.357 32.593 1.00 79.56 80 GLN A C 1
ATOM 612 O O . GLN A 1 80 ? -17.843 -3.879 31.494 1.00 79.56 80 GLN A O 1
ATOM 617 N N . ASN A 1 81 ? -18.505 -3.627 33.617 1.00 82.81 81 ASN A N 1
ATOM 618 C CA . ASN A 1 81 ? -19.644 -4.547 33.558 1.00 82.81 81 ASN A CA 1
ATOM 619 C C . ASN A 1 81 ? -20.934 -3.892 33.036 1.00 82.81 81 ASN A C 1
ATOM 621 O O . ASN A 1 81 ? -21.987 -4.525 33.035 1.00 82.81 81 ASN A O 1
ATOM 625 N N . SER A 1 82 ? -20.895 -2.617 32.645 1.00 87.06 82 SER A N 1
ATOM 626 C CA . SER A 1 82 ? -22.077 -1.943 32.116 1.00 87.06 82 SER A CA 1
ATOM 627 C C . SER A 1 82 ? -22.434 -2.475 30.723 1.00 87.06 82 SER A C 1
ATOM 629 O O . SER A 1 82 ? -21.584 -2.610 29.841 1.00 87.06 82 SER A O 1
ATOM 631 N N . SER A 1 83 ? -23.721 -2.740 30.495 1.00 89.19 83 SER A N 1
ATOM 632 C CA . SER A 1 83 ? -24.251 -3.120 29.177 1.00 89.19 83 SER A CA 1
ATOM 633 C C . SER A 1 83 ? -23.967 -2.053 28.110 1.00 89.19 83 SER A C 1
ATOM 635 O O . SER A 1 83 ? -23.757 -2.372 26.942 1.00 89.19 83 SER A O 1
ATOM 637 N N . ALA A 1 84 ? -23.881 -0.783 28.520 1.00 86.31 84 ALA A N 1
ATOM 638 C CA . ALA A 1 84 ? -23.487 0.330 27.663 1.00 86.31 84 ALA A CA 1
ATOM 639 C C . ALA A 1 84 ? -22.023 0.235 27.193 1.00 86.31 84 ALA A C 1
ATOM 641 O O . ALA A 1 84 ? -21.751 0.496 26.021 1.00 86.31 84 ALA A O 1
ATOM 642 N N . PHE A 1 85 ? -21.091 -0.183 28.061 1.00 92.62 85 PHE A N 1
ATOM 643 C CA . PHE A 1 85 ? -19.698 -0.417 27.672 1.00 92.62 85 PHE A CA 1
ATOM 644 C C . PHE A 1 85 ? -19.587 -1.565 26.663 1.00 92.62 85 PHE A C 1
ATOM 646 O O . PHE A 1 85 ? -18.918 -1.417 25.644 1.00 92.62 85 PHE A O 1
ATOM 653 N N . GLN A 1 86 ? -20.297 -2.675 26.892 1.00 91.62 86 GLN A N 1
ATOM 654 C CA . GLN A 1 86 ? -20.333 -3.797 25.945 1.00 91.62 86 GLN A CA 1
ATOM 655 C C . GLN A 1 86 ? -20.896 -3.376 24.580 1.00 91.62 86 GLN A C 1
ATOM 657 O O . GLN A 1 86 ? -20.332 -3.731 23.545 1.00 91.62 86 GLN A O 1
ATOM 662 N N . GLY A 1 87 ? -21.957 -2.564 24.569 1.00 90.88 87 GLY A N 1
ATOM 663 C CA . GLY A 1 87 ? -22.504 -1.991 23.338 1.00 90.88 87 GLY A CA 1
ATOM 664 C C . GLY A 1 87 ? -21.508 -1.078 22.616 1.00 90.88 87 GLY A C 1
ATOM 665 O O . GLY A 1 87 ? -21.315 -1.202 21.408 1.00 90.88 87 GLY A O 1
ATOM 666 N N . ALA A 1 88 ? -20.822 -0.197 23.350 1.00 90.12 88 ALA A N 1
ATOM 667 C CA . ALA A 1 88 ? -19.810 0.695 22.785 1.00 90.12 88 ALA A CA 1
ATOM 668 C C . ALA A 1 88 ? -18.607 -0.075 22.215 1.00 90.12 88 ALA A C 1
ATOM 670 O O . ALA A 1 88 ? -18.147 0.232 21.115 1.00 90.12 88 ALA A O 1
ATOM 671 N N . LEU A 1 89 ? -18.139 -1.106 22.924 1.00 92.44 89 LEU A N 1
ATOM 672 C CA . LEU A 1 89 ? -17.071 -1.995 22.476 1.00 92.44 89 LEU A CA 1
ATOM 673 C C . LEU A 1 89 ? -17.469 -2.747 21.199 1.00 92.44 89 LEU A C 1
ATOM 675 O O . LEU A 1 89 ? -16.688 -2.793 20.252 1.00 92.44 89 LEU A O 1
ATOM 679 N N . GLY A 1 90 ? -18.687 -3.294 21.152 1.00 92.69 90 GLY A N 1
ATOM 680 C CA . GLY A 1 90 ? -19.211 -3.994 19.978 1.00 92.69 90 GLY A CA 1
ATOM 681 C C . GLY A 1 90 ? -19.307 -3.088 18.749 1.00 92.69 90 GLY A C 1
ATOM 682 O O . GLY A 1 90 ? -18.861 -3.466 17.667 1.00 92.69 90 GLY A O 1
ATOM 683 N N . ASN A 1 91 ? -19.799 -1.859 18.924 1.00 92.56 91 ASN A N 1
ATOM 684 C CA . ASN A 1 91 ? -19.848 -0.862 17.852 1.00 92.56 91 ASN A CA 1
ATOM 685 C C . ASN A 1 91 ? -18.443 -0.488 17.354 1.00 92.56 91 ASN A C 1
ATOM 687 O O . ASN A 1 91 ? -18.213 -0.412 16.147 1.00 92.56 91 ASN A O 1
ATOM 691 N N . ALA A 1 92 ? -17.490 -0.297 18.270 1.00 91.50 92 ALA A N 1
ATOM 692 C CA . ALA A 1 92 ? -16.110 0.022 17.921 1.00 91.50 92 ALA A CA 1
ATOM 693 C C . ALA A 1 92 ? -15.418 -1.139 17.181 1.00 91.50 92 ALA A C 1
ATOM 695 O O . ALA A 1 92 ? -14.733 -0.910 16.185 1.00 91.50 92 ALA A O 1
ATOM 696 N N . ALA A 1 93 ? -15.644 -2.383 17.616 1.00 90.31 93 ALA A N 1
ATOM 697 C CA . ALA A 1 93 ? -15.128 -3.577 16.952 1.00 90.31 93 ALA A CA 1
ATOM 698 C C . ALA A 1 93 ? -15.727 -3.748 15.547 1.00 90.31 93 ALA A C 1
ATOM 700 O O . ALA A 1 93 ? -14.991 -3.959 14.587 1.00 90.31 93 ALA A O 1
ATOM 701 N N . SER A 1 94 ? -17.044 -3.576 15.393 1.00 92.00 94 SER A N 1
ATOM 702 C CA . SER A 1 94 ? -17.691 -3.617 14.076 1.00 92.00 94 SER A CA 1
ATOM 703 C C . SER A 1 94 ? -17.141 -2.542 13.135 1.00 92.00 94 SER A C 1
ATOM 705 O O . SER A 1 94 ? -16.953 -2.808 11.949 1.00 92.00 94 SER A O 1
ATOM 707 N N . GLY A 1 95 ? -16.867 -1.336 13.643 1.00 90.75 95 GLY A N 1
ATOM 708 C CA . GLY A 1 95 ? -16.242 -0.269 12.861 1.00 90.75 95 GLY A CA 1
ATOM 709 C C . GLY A 1 95 ? -14.821 -0.620 12.410 1.00 90.75 95 GLY A C 1
ATOM 710 O O . GLY A 1 95 ? -14.471 -0.386 11.254 1.00 90.75 95 GLY A O 1
ATOM 711 N N . LEU A 1 96 ? -14.023 -1.238 13.289 1.00 93.06 96 LEU A N 1
ATOM 712 C CA . LEU A 1 96 ? -12.683 -1.724 12.952 1.00 93.06 96 LEU A CA 1
ATOM 713 C C . LEU A 1 96 ? -12.733 -2.772 11.832 1.00 93.06 96 LEU A C 1
ATOM 715 O O . LEU A 1 96 ? -12.000 -2.646 10.854 1.00 93.06 96 LEU A O 1
ATOM 719 N N . GLU A 1 97 ? -13.604 -3.778 11.950 1.00 91.69 97 GLU A N 1
ATOM 720 C CA . GLU A 1 97 ? -13.732 -4.843 10.947 1.00 91.69 97 GLU A CA 1
ATOM 721 C C . GLU A 1 97 ? -14.205 -4.296 9.592 1.00 91.69 97 GLU A C 1
ATOM 723 O O . GLU A 1 97 ? -13.672 -4.680 8.553 1.00 91.69 97 GLU A O 1
ATOM 728 N N . GLN A 1 98 ? -15.148 -3.348 9.579 1.00 92.00 98 GLN A N 1
ATOM 729 C CA . GLN A 1 98 ? -15.573 -2.672 8.346 1.00 92.00 98 GLN A CA 1
ATOM 730 C C . GLN A 1 98 ? -14.427 -1.874 7.710 1.00 92.00 98 GLN A C 1
ATOM 732 O O . GLN A 1 98 ? -14.229 -1.937 6.494 1.00 92.00 98 GLN A O 1
ATOM 737 N N . GLY A 1 99 ? -13.640 -1.164 8.525 1.00 89.75 99 GLY A N 1
ATOM 738 C CA . GLY A 1 99 ? -12.454 -0.442 8.068 1.00 89.75 99 GLY A CA 1
ATOM 739 C C . GLY A 1 99 ? -11.401 -1.377 7.471 1.00 89.75 99 GLY A C 1
ATOM 740 O O . GLY A 1 99 ? -10.898 -1.126 6.375 1.00 89.75 99 GLY A O 1
ATOM 741 N N . LEU A 1 100 ? -11.119 -2.494 8.147 1.00 88.88 100 LEU A N 1
ATOM 742 C CA . LEU A 1 100 ? -10.184 -3.519 7.684 1.00 88.88 100 LEU A CA 1
ATOM 743 C C . LEU A 1 100 ? -10.662 -4.207 6.408 1.00 88.88 100 LEU A C 1
ATOM 745 O O . LEU A 1 100 ? -9.862 -4.402 5.498 1.00 88.88 100 LEU A O 1
ATOM 749 N N . ALA A 1 101 ? -11.952 -4.521 6.290 1.00 87.25 101 ALA A N 1
ATOM 750 C CA . ALA A 1 101 ? -12.525 -5.084 5.072 1.00 87.25 101 ALA A CA 1
ATOM 751 C C . ALA A 1 101 ? -12.401 -4.117 3.881 1.00 87.25 101 ALA A C 1
ATOM 753 O O . ALA A 1 101 ? -12.027 -4.532 2.781 1.00 87.25 101 ALA A O 1
ATOM 754 N N . GLY A 1 102 ? -12.645 -2.820 4.102 1.00 89.19 102 GLY A N 1
ATOM 755 C CA . GLY A 1 102 ? -12.440 -1.783 3.088 1.00 89.19 102 GLY A CA 1
ATOM 756 C C . GLY A 1 102 ? -10.979 -1.678 2.642 1.00 89.19 102 GLY A C 1
ATOM 757 O O . GLY A 1 102 ? -10.692 -1.666 1.443 1.00 89.19 102 GLY A O 1
ATOM 758 N N . LEU A 1 103 ? -10.050 -1.679 3.600 1.00 87.94 103 LEU A N 1
ATOM 759 C CA . LEU A 1 103 ? -8.605 -1.684 3.353 1.00 87.94 103 LEU A CA 1
ATOM 760 C C . LEU A 1 103 ? -8.146 -2.942 2.608 1.00 87.94 103 LEU A C 1
ATOM 762 O O . LEU A 1 103 ? -7.393 -2.838 1.643 1.00 87.94 103 LEU A O 1
ATOM 766 N N . ARG A 1 104 ? -8.638 -4.119 3.000 1.00 85.44 104 ARG A N 1
ATOM 767 C CA . ARG A 1 104 ? -8.336 -5.396 2.342 1.00 85.44 104 ARG A CA 1
ATOM 768 C C . ARG A 1 104 ? -8.816 -5.407 0.895 1.00 85.44 104 ARG A C 1
ATOM 770 O O . ARG A 1 104 ? -8.086 -5.859 0.018 1.00 85.44 104 ARG A O 1
ATOM 777 N N . SER A 1 105 ? -10.010 -4.873 0.638 1.00 85.31 105 SER A N 1
ATOM 778 C CA . SER A 1 105 ? -10.550 -4.725 -0.717 1.00 85.31 105 SER A CA 1
ATOM 779 C C . SER A 1 105 ? -9.667 -3.815 -1.580 1.00 85.31 105 SER A C 1
ATOM 781 O O . SER A 1 105 ? -9.255 -4.210 -2.672 1.00 85.31 105 SER A O 1
ATOM 783 N N . GLN A 1 106 ? -9.281 -2.639 -1.067 1.00 86.31 106 GLN A N 1
ATOM 784 C CA . GLN A 1 106 ? -8.367 -1.731 -1.775 1.00 86.31 106 GLN A CA 1
ATOM 785 C C . GLN A 1 106 ? -6.994 -2.364 -2.029 1.00 86.31 106 GLN A C 1
ATOM 787 O O . GLN A 1 106 ? -6.469 -2.263 -3.138 1.00 86.31 106 GLN A O 1
ATOM 792 N N . TYR A 1 107 ? -6.430 -3.051 -1.032 1.00 84.81 107 TYR A N 1
ATOM 793 C CA . TYR A 1 107 ? -5.137 -3.722 -1.147 1.00 84.81 107 TYR A CA 1
ATOM 794 C C . TYR A 1 107 ? -5.172 -4.849 -2.187 1.00 84.81 107 TYR A C 1
ATOM 796 O O . TYR A 1 107 ? -4.272 -4.954 -3.021 1.00 84.81 107 TYR A O 1
ATOM 804 N N . GLY A 1 108 ? -6.246 -5.646 -2.203 1.00 82.12 108 GLY A N 1
ATOM 805 C CA . GLY A 1 108 ? -6.468 -6.679 -3.213 1.00 82.12 108 GLY A CA 1
ATOM 806 C C . GLY A 1 108 ? -6.530 -6.107 -4.633 1.00 82.12 108 GLY A C 1
ATOM 807 O O . GLY A 1 108 ? -5.852 -6.611 -5.528 1.00 82.12 108 GLY A O 1
ATOM 808 N N . ILE A 1 109 ? -7.267 -5.008 -4.832 1.00 83.56 109 ILE A N 1
ATOM 809 C CA . ILE A 1 109 ? -7.356 -4.318 -6.131 1.00 83.56 109 ILE A CA 1
ATOM 810 C C . ILE A 1 109 ? -5.991 -3.756 -6.553 1.00 83.56 109 ILE A C 1
ATOM 812 O O . ILE A 1 109 ? -5.582 -3.908 -7.705 1.00 83.56 109 ILE A O 1
ATOM 816 N N . GLN A 1 110 ? -5.255 -3.124 -5.635 1.00 83.62 110 GLN A N 1
ATOM 817 C CA . GLN A 1 110 ? -3.931 -2.574 -5.924 1.00 83.62 110 GLN A CA 1
ATOM 818 C C . GLN A 1 110 ? -2.946 -3.671 -6.339 1.00 83.62 110 GLN A C 1
ATOM 820 O O . GLN A 1 110 ? -2.212 -3.506 -7.316 1.00 83.62 110 GLN A O 1
ATOM 825 N N . GLN A 1 111 ? -2.955 -4.803 -5.636 1.00 79.69 111 GLN A N 1
ATOM 826 C CA . GLN A 1 111 ? -2.093 -5.933 -5.957 1.00 79.69 111 GLN A CA 1
ATOM 827 C C . GLN A 1 111 ? -2.458 -6.552 -7.313 1.00 79.69 111 GLN A C 1
ATOM 829 O O . GLN A 1 111 ? -1.570 -6.854 -8.112 1.00 79.69 111 GLN A O 1
ATOM 834 N N . GLN A 1 112 ? -3.752 -6.669 -7.620 1.00 79.44 112 GLN A N 1
ATOM 835 C CA . GLN A 1 112 ? -4.222 -7.141 -8.921 1.00 79.44 112 GLN A CA 1
ATOM 836 C C . GLN A 1 112 ? -3.791 -6.212 -10.067 1.00 79.44 112 GLN A C 1
ATOM 838 O O . GLN A 1 112 ? -3.342 -6.690 -11.109 1.00 79.44 112 GLN A O 1
ATOM 843 N N . ASN A 1 113 ? -3.884 -4.893 -9.875 1.00 81.88 113 ASN A N 1
ATOM 844 C CA . ASN A 1 113 ? -3.431 -3.904 -10.857 1.00 81.88 113 ASN A CA 1
ATOM 845 C C . ASN A 1 113 ? -1.919 -3.961 -11.072 1.00 81.88 113 ASN A C 1
ATOM 847 O O . ASN A 1 113 ? -1.452 -3.870 -12.207 1.00 81.88 113 ASN A O 1
ATOM 851 N N . MET A 1 114 ? -1.152 -4.147 -9.998 1.00 81.56 114 MET A N 1
ATOM 852 C CA . MET A 1 114 ? 0.295 -4.303 -10.087 1.00 81.56 114 MET A CA 1
ATOM 853 C C . MET A 1 114 ? 0.647 -5.540 -10.914 1.00 81.56 114 MET A C 1
ATOM 855 O O . MET A 1 114 ? 1.419 -5.434 -11.859 1.00 81.56 114 MET A O 1
ATOM 859 N N . ASN A 1 115 ? -0.010 -6.671 -10.644 1.00 79.00 115 ASN A N 1
ATOM 860 C CA . ASN A 1 115 ? 0.208 -7.917 -11.374 1.00 79.00 115 ASN A CA 1
ATOM 861 C C . ASN A 1 115 ? -0.161 -7.787 -12.868 1.00 79.00 115 ASN A C 1
ATOM 863 O O . ASN A 1 115 ? 0.592 -8.228 -13.733 1.00 79.00 115 ASN A O 1
ATOM 867 N N . GLN A 1 116 ? -1.265 -7.101 -13.194 1.00 80.88 116 GLN A N 1
ATOM 868 C CA . GLN A 1 116 ? -1.629 -6.796 -14.586 1.00 80.88 116 GLN A CA 1
ATOM 869 C C . GLN A 1 116 ? -0.611 -5.893 -15.286 1.00 80.88 116 GLN A C 1
ATOM 871 O O . GLN A 1 116 ? -0.279 -6.132 -16.447 1.00 80.88 116 GLN A O 1
ATOM 876 N N . ASN A 1 117 ? -0.100 -4.868 -14.604 1.00 82.81 117 ASN A N 1
ATOM 877 C CA . ASN A 1 117 ? 0.905 -3.974 -15.172 1.00 82.81 117 ASN A CA 1
ATOM 878 C C . ASN A 1 117 ? 2.218 -4.727 -15.431 1.00 82.81 117 ASN A C 1
ATOM 880 O O . ASN A 1 117 ? 2.793 -4.643 -16.515 1.00 82.81 117 ASN A O 1
ATOM 884 N N . THR A 1 118 ? 2.644 -5.557 -14.480 1.00 80.56 118 THR A N 1
ATOM 885 C CA . THR A 1 118 ? 3.824 -6.405 -14.643 1.00 80.56 118 THR A CA 1
ATOM 886 C C . THR A 1 118 ? 3.652 -7.398 -15.796 1.00 80.56 118 THR A C 1
ATOM 888 O O . THR A 1 118 ? 4.560 -7.543 -16.614 1.00 80.56 118 THR A O 1
ATOM 891 N N . LEU A 1 119 ? 2.480 -8.027 -15.922 1.00 82.81 119 LEU A N 1
ATOM 892 C CA . LEU A 1 119 ? 2.171 -8.926 -17.034 1.00 82.81 119 LEU A CA 1
ATOM 893 C C . LEU A 1 119 ? 2.179 -8.190 -18.384 1.00 82.81 119 LEU A C 1
ATOM 895 O O . LEU A 1 119 ? 2.727 -8.696 -19.359 1.00 82.81 119 LEU A O 1
ATOM 899 N N . SER A 1 120 ? 1.626 -6.977 -18.430 1.00 85.00 120 SER A N 1
ATOM 900 C CA . SER A 1 120 ? 1.609 -6.132 -19.632 1.00 85.00 120 SER A CA 1
ATOM 901 C C . SER A 1 120 ? 3.019 -5.697 -20.041 1.00 85.00 120 SER A C 1
ATOM 903 O O . SER A 1 120 ? 3.353 -5.706 -21.223 1.00 85.00 120 SER A O 1
ATOM 905 N N . SER A 1 121 ? 3.872 -5.377 -19.063 1.00 81.38 121 SER A N 1
ATOM 906 C CA . SER A 1 121 ? 5.287 -5.057 -19.276 1.00 81.38 121 SER A CA 1
ATOM 907 C C . SER A 1 121 ? 6.063 -6.260 -19.821 1.00 81.38 121 SER A C 1
ATOM 909 O O . SER A 1 121 ? 6.809 -6.128 -20.792 1.00 81.38 121 SER A O 1
ATOM 911 N N . LEU A 1 122 ? 5.823 -7.458 -19.274 1.00 78.44 122 LEU A N 1
ATOM 912 C CA . LEU A 1 122 ? 6.395 -8.701 -19.797 1.00 78.44 122 LEU A CA 1
ATOM 913 C C . LEU A 1 122 ? 5.946 -8.988 -21.223 1.00 78.44 122 LEU A C 1
ATOM 915 O O . LEU A 1 122 ? 6.770 -9.368 -22.048 1.00 78.44 122 LEU A O 1
ATOM 919 N N . LEU A 1 123 ? 4.657 -8.814 -21.516 1.00 84.25 123 LEU A N 1
ATOM 920 C CA . LEU A 1 123 ? 4.131 -9.038 -22.856 1.00 84.25 123 LEU A CA 1
ATOM 921 C C . LEU A 1 123 ? 4.760 -8.052 -23.850 1.00 84.25 123 LEU A C 1
ATOM 923 O O . LEU A 1 123 ? 5.197 -8.465 -24.920 1.00 84.25 123 LEU A O 1
ATOM 927 N N . GLY A 1 124 ? 4.911 -6.784 -23.458 1.00 80.62 124 GLY A N 1
ATOM 928 C CA . GLY A 1 124 ? 5.631 -5.777 -24.238 1.00 80.62 124 GLY A CA 1
ATOM 929 C C . GLY A 1 124 ? 7.090 -6.163 -24.500 1.00 80.62 124 GLY A C 1
ATOM 930 O O . GLY A 1 124 ? 7.559 -6.079 -25.636 1.00 80.62 124 GLY A O 1
ATOM 931 N N . LEU A 1 125 ? 7.790 -6.662 -23.479 1.00 72.94 125 LEU A N 1
ATOM 932 C CA . LEU A 1 125 ? 9.177 -7.117 -23.590 1.00 72.94 125 LEU A CA 1
ATOM 933 C C . LEU A 1 125 ? 9.310 -8.387 -24.448 1.00 72.94 125 LEU A C 1
ATOM 935 O O . LEU A 1 125 ? 10.258 -8.511 -25.214 1.00 72.94 125 LEU A O 1
ATOM 939 N N . ALA A 1 126 ? 8.345 -9.305 -24.362 1.00 71.88 126 ALA A N 1
ATOM 940 C CA . ALA A 1 126 ? 8.291 -10.517 -25.178 1.00 71.88 126 ALA A CA 1
ATOM 941 C C . ALA A 1 126 ? 8.017 -10.210 -26.658 1.00 71.88 126 ALA A C 1
ATOM 943 O O . ALA A 1 126 ? 8.474 -10.939 -27.534 1.00 71.88 126 ALA A O 1
ATOM 944 N N . THR A 1 127 ? 7.296 -9.123 -26.944 1.00 76.50 127 THR A N 1
ATOM 945 C CA . THR A 1 127 ? 7.071 -8.650 -28.318 1.00 76.50 127 THR A CA 1
ATOM 946 C C . THR A 1 127 ? 8.214 -7.804 -28.878 1.00 76.50 127 THR A C 1
ATOM 948 O O . THR A 1 127 ? 8.236 -7.551 -30.082 1.00 76.50 127 THR A O 1
ATOM 951 N N . GLN A 1 128 ? 9.176 -7.370 -28.054 1.00 64.75 128 GLN A N 1
ATOM 952 C CA . GLN A 1 128 ? 10.340 -6.652 -28.565 1.00 64.75 128 GLN A CA 1
ATOM 953 C C . GLN A 1 128 ? 11.311 -7.628 -29.250 1.00 64.75 128 GLN A C 1
ATOM 955 O O . GLN A 1 128 ? 11.762 -8.588 -28.622 1.00 64.75 128 GLN A O 1
ATOM 960 N N . PRO A 1 129 ? 11.680 -7.393 -30.523 1.00 56.91 129 PRO A N 1
ATOM 961 C CA . PRO A 1 129 ? 12.688 -8.202 -31.191 1.00 56.91 129 PRO A CA 1
ATOM 962 C C . PRO A 1 129 ? 14.026 -8.065 -30.450 1.00 56.91 129 PRO A C 1
ATOM 964 O O . PRO A 1 129 ? 14.594 -6.980 -30.344 1.00 56.91 129 PRO A O 1
ATOM 967 N N . SER A 1 130 ? 14.540 -9.184 -29.940 1.00 55.97 130 SER A N 1
ATOM 968 C CA . SER A 1 130 ? 15.797 -9.288 -29.180 1.00 55.97 130 SER A CA 1
ATOM 969 C C . SER A 1 130 ? 17.059 -9.091 -30.030 1.00 55.97 130 SER A C 1
ATOM 971 O O . SER A 1 130 ? 18.174 -9.049 -29.502 1.00 55.97 130 SER A O 1
ATOM 973 N N . PHE A 1 131 ? 16.884 -8.938 -31.342 1.00 58.06 131 PHE A N 1
ATOM 974 C CA . PHE A 1 131 ? 17.951 -8.769 -32.311 1.00 58.06 131 PHE A CA 1
ATOM 975 C C . PHE A 1 131 ? 17.739 -7.486 -33.101 1.00 58.06 131 PHE A C 1
ATOM 977 O O . PHE A 1 131 ? 16.697 -7.296 -33.728 1.00 58.06 131 PHE A O 1
ATOM 984 N N . GLU A 1 132 ? 18.759 -6.636 -33.112 1.00 53.09 132 GLU A N 1
ATOM 985 C CA . GLU A 1 132 ? 18.826 -5.505 -34.023 1.00 53.09 132 GLU A CA 1
ATOM 986 C C . GLU A 1 132 ? 19.894 -5.795 -35.079 1.00 53.09 132 GLU A C 1
ATOM 988 O O . GLU A 1 132 ? 21.071 -5.998 -34.766 1.00 53.09 132 GLU A O 1
ATOM 993 N N . ASN A 1 133 ? 19.467 -5.845 -36.340 1.00 56.66 133 ASN A N 1
ATOM 994 C CA . ASN A 1 133 ? 20.378 -5.924 -37.473 1.00 56.66 133 ASN A CA 1
ATOM 995 C C . ASN A 1 133 ? 20.817 -4.507 -37.822 1.00 56.66 133 ASN A C 1
ATOM 997 O O . ASN A 1 133 ? 20.074 -3.763 -38.463 1.00 56.66 133 ASN A O 1
ATOM 1001 N N . VAL A 1 134 ? 22.025 -4.133 -37.408 1.00 61.44 134 VAL A N 1
ATOM 1002 C CA . VAL A 1 134 ? 22.613 -2.861 -37.822 1.00 61.44 134 VAL A CA 1
ATOM 1003 C C . VAL A 1 134 ? 23.348 -3.096 -39.136 1.00 61.44 134 VAL A C 1
ATOM 1005 O O . VAL A 1 134 ? 24.323 -3.851 -39.214 1.00 61.44 134 VAL A O 1
ATOM 1008 N N . TYR A 1 135 ? 22.839 -2.467 -40.192 1.00 63.94 135 TYR A N 1
ATOM 1009 C CA . TYR A 1 135 ? 23.483 -2.447 -41.495 1.00 63.94 135 TYR A CA 1
ATOM 1010 C C . TYR A 1 135 ? 24.571 -1.375 -41.495 1.00 63.94 135 TYR A C 1
ATOM 1012 O O . TYR A 1 135 ? 24.269 -0.182 -41.430 1.00 63.94 135 TYR A O 1
ATOM 1020 N N . PHE A 1 136 ? 25.834 -1.790 -41.575 1.00 67.44 136 PHE A N 1
ATOM 1021 C CA . PHE A 1 136 ? 26.935 -0.856 -41.780 1.00 67.44 136 PHE A CA 1
ATOM 1022 C C . PHE A 1 136 ? 27.137 -0.664 -43.286 1.00 67.44 136 PHE A C 1
ATOM 1024 O O . PHE A 1 136 ? 27.560 -1.611 -43.964 1.00 67.44 136 PHE A O 1
ATOM 1031 N N . PRO A 1 137 ? 26.826 0.526 -43.836 1.00 61.16 137 PRO A N 1
ATOM 1032 C CA . PRO A 1 137 ? 27.092 0.802 -45.237 1.00 61.16 137 PRO A CA 1
ATOM 1033 C C . PRO A 1 137 ? 28.599 0.726 -45.497 1.00 61.16 137 PRO A C 1
ATOM 1035 O O . PRO A 1 137 ? 29.405 1.110 -44.646 1.00 61.16 137 PRO A O 1
ATOM 1038 N N . ARG A 1 138 ? 28.975 0.226 -46.682 1.00 68.12 138 ARG A N 1
ATOM 1039 C CA . ARG A 1 138 ? 30.377 0.181 -47.121 1.00 68.12 138 ARG A CA 1
ATOM 1040 C C . ARG A 1 138 ? 31.009 1.565 -46.972 1.00 68.12 138 ARG A C 1
ATOM 1042 O O . ARG A 1 138 ? 30.432 2.554 -47.427 1.00 68.12 138 ARG A O 1
ATOM 1049 N N . GLN A 1 139 ? 32.180 1.632 -46.351 1.00 70.38 139 GLN A N 1
ATOM 1050 C CA . GLN A 1 139 ? 32.981 2.850 -46.370 1.00 70.38 139 GLN A CA 1
ATOM 1051 C C . GLN A 1 139 ? 33.917 2.762 -47.579 1.00 70.38 139 GLN A C 1
ATOM 1053 O O . GLN A 1 139 ? 34.750 1.847 -47.611 1.00 70.38 139 GLN A O 1
ATOM 1058 N N . PRO A 1 140 ? 33.754 3.641 -48.588 1.00 59.25 140 PRO A N 1
ATOM 1059 C CA . PRO A 1 140 ? 34.642 3.664 -49.743 1.00 59.25 140 PRO A CA 1
ATOM 1060 C C . PRO A 1 140 ? 36.071 3.931 -49.271 1.00 59.25 140 PRO A C 1
ATOM 1062 O O . PRO A 1 140 ? 36.310 4.806 -48.434 1.00 59.25 140 PRO A O 1
ATOM 1065 N N . GLY A 1 141 ? 37.013 3.133 -49.772 1.00 68.25 141 GLY A N 1
ATOM 1066 C CA . GLY A 1 141 ? 38.426 3.284 -49.435 1.00 68.25 141 GLY A CA 1
ATOM 1067 C C . GLY A 1 141 ? 38.982 4.616 -49.943 1.00 68.25 141 GLY A C 1
ATOM 1068 O O . GLY A 1 141 ? 38.423 5.231 -50.852 1.00 68.25 141 GLY A O 1
ATOM 1069 N N . PHE A 1 142 ? 40.125 5.045 -49.400 1.00 67.25 142 PHE A N 1
ATOM 1070 C CA . PHE A 1 142 ? 40.756 6.322 -49.768 1.00 67.25 142 PHE A CA 1
ATOM 1071 C C . PHE A 1 142 ? 41.037 6.431 -51.279 1.00 67.25 142 PHE A C 1
ATOM 1073 O O . PHE A 1 142 ? 40.958 7.507 -51.869 1.00 67.25 142 PHE A O 1
ATOM 1080 N N . LEU A 1 143 ? 41.329 5.306 -51.935 1.00 64.75 143 LEU A N 1
ATOM 1081 C CA . LEU A 1 143 ? 41.587 5.254 -53.374 1.00 64.75 143 LEU A CA 1
ATOM 1082 C C . LEU A 1 143 ? 40.302 5.409 -54.206 1.00 64.75 143 LEU A C 1
ATOM 1084 O O . LEU A 1 143 ? 40.328 6.021 -55.270 1.00 64.75 143 LEU A O 1
ATOM 1088 N N . GLU A 1 144 ? 39.170 4.926 -53.691 1.00 60.69 144 GLU A N 1
ATOM 1089 C CA . GLU A 1 144 ? 37.849 5.049 -54.314 1.00 60.69 144 GLU A CA 1
ATOM 1090 C C . GLU A 1 144 ? 37.318 6.487 -54.176 1.00 60.69 144 GLU A C 1
ATOM 1092 O O . GLU A 1 144 ? 36.861 7.069 -55.159 1.00 60.69 144 GLU A O 1
ATOM 1097 N N . SER A 1 145 ? 37.487 7.112 -53.000 1.00 61.78 145 SER A N 1
ATOM 1098 C CA . SER A 1 145 ? 37.118 8.519 -52.772 1.00 61.78 145 SER A CA 1
ATOM 1099 C C . SER A 1 145 ? 37.980 9.498 -53.574 1.00 61.78 145 SER A C 1
ATOM 1101 O O . SER A 1 145 ? 37.491 10.526 -54.046 1.00 61.78 145 SER A O 1
ATOM 1103 N N . THR A 1 146 ? 39.263 9.179 -53.759 1.00 57.97 146 THR A N 1
ATOM 1104 C CA . THR A 1 146 ? 40.190 10.018 -54.533 1.00 57.97 146 THR A CA 1
ATOM 1105 C C . THR A 1 146 ? 40.025 9.788 -56.039 1.00 57.97 146 THR A C 1
ATOM 1107 O O . THR A 1 146 ? 40.086 10.742 -56.810 1.00 57.97 146 THR A O 1
ATOM 1110 N N . GLY A 1 147 ? 39.721 8.560 -56.475 1.00 58.41 147 GLY A N 1
ATOM 1111 C CA . GLY A 1 147 ? 39.452 8.233 -57.880 1.00 58.41 147 GLY A CA 1
ATOM 1112 C C . GLY A 1 147 ? 38.187 8.898 -58.438 1.00 58.41 147 GLY A C 1
ATOM 1113 O O . GLY A 1 147 ? 38.187 9.371 -59.579 1.00 58.41 147 GLY A O 1
ATOM 1114 N N . SER A 1 148 ? 37.126 9.026 -57.633 1.00 55.41 148 SER A N 1
ATOM 1115 C CA . SER A 1 148 ? 35.924 9.776 -58.032 1.00 55.41 148 SER A CA 1
ATOM 1116 C C . SER A 1 148 ? 36.145 11.295 -58.070 1.00 55.41 148 SER A C 1
ATOM 1118 O O . SER A 1 148 ? 35.579 11.969 -58.926 1.00 55.41 148 SER A O 1
ATOM 1120 N N . GLY A 1 149 ? 37.000 11.843 -57.198 1.00 54.66 149 GLY A N 1
ATOM 1121 C CA . GLY A 1 149 ? 37.357 13.269 -57.219 1.00 54.66 149 GLY A CA 1
ATOM 1122 C C . GLY A 1 149 ? 38.296 13.639 -58.374 1.00 54.66 149 GLY A C 1
ATOM 1123 O O . GLY A 1 149 ? 38.131 14.679 -59.009 1.00 54.66 149 GLY A O 1
ATOM 1124 N N . LEU A 1 150 ? 39.247 12.761 -58.706 1.00 52.94 150 LEU A N 1
ATOM 1125 C CA . LEU A 1 150 ? 40.213 12.993 -59.782 1.00 52.94 150 LEU A CA 1
ATOM 1126 C C . LEU A 1 150 ? 39.585 12.841 -61.178 1.00 52.94 150 LEU A C 1
ATOM 1128 O O . LEU A 1 150 ? 39.945 13.579 -62.091 1.00 52.94 150 LEU A O 1
ATOM 1132 N N . SER A 1 151 ? 38.615 11.936 -61.351 1.00 55.31 151 SER A N 1
ATOM 1133 C CA . SER A 1 151 ? 37.877 11.790 -62.617 1.00 55.31 151 SER A CA 1
ATOM 1134 C C . SER A 1 151 ? 36.885 12.934 -62.867 1.00 55.31 151 SER A C 1
ATOM 113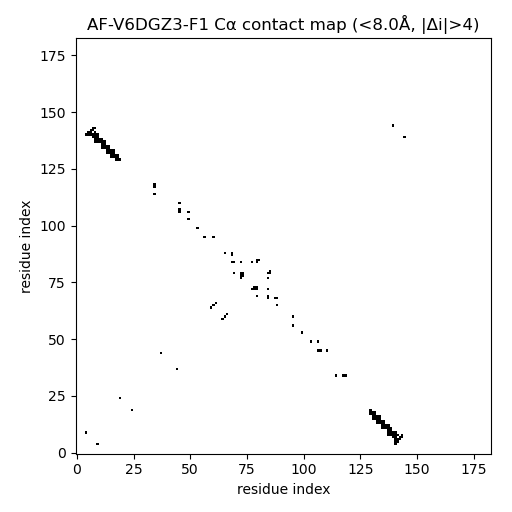6 O O . SER A 1 151 ? 36.730 13.356 -64.013 1.00 55.31 151 SER A O 1
ATOM 1138 N N . GLN A 1 152 ? 36.287 13.514 -61.819 1.00 52.53 152 GLN A N 1
ATOM 1139 C CA . GLN A 1 152 ? 35.483 14.740 -61.939 1.00 52.53 152 GLN A CA 1
ATOM 1140 C C . GLN A 1 152 ? 36.346 15.991 -62.185 1.00 52.53 152 GLN A C 1
ATOM 1142 O O . GLN A 1 152 ? 35.938 16.884 -62.932 1.00 52.53 152 GLN A O 1
ATOM 1147 N N . GLY A 1 153 ? 37.564 16.034 -61.635 1.00 51.91 153 GLY A N 1
ATOM 1148 C CA . GLY A 1 153 ? 38.547 17.077 -61.940 1.00 51.91 153 GLY A CA 1
ATOM 1149 C C . GLY A 1 153 ? 39.105 16.980 -63.364 1.00 51.91 153 GLY A C 1
ATOM 1150 O O . GLY A 1 153 ? 39.156 17.975 -64.071 1.00 51.91 153 GLY A O 1
ATOM 1151 N N . LEU A 1 154 ? 39.465 15.790 -63.849 1.00 50.19 154 LEU A N 1
ATOM 1152 C CA . LEU A 1 154 ? 40.038 15.636 -65.195 1.00 50.19 154 LEU A CA 1
ATOM 1153 C C . LEU A 1 154 ? 38.995 15.722 -66.320 1.00 50.19 154 LEU A C 1
ATOM 1155 O O . LEU A 1 154 ? 39.321 16.195 -67.408 1.00 50.19 154 LEU A O 1
ATOM 1159 N N . GLY A 1 155 ? 37.739 15.342 -66.063 1.00 50.78 155 GLY A N 1
ATOM 1160 C CA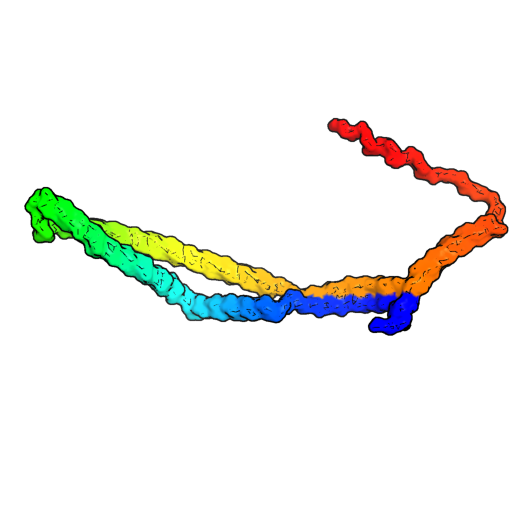 . GLY A 1 155 ? 36.648 15.478 -67.035 1.00 50.78 155 GLY A CA 1
ATOM 1161 C C . GLY A 1 155 ? 36.207 16.925 -67.295 1.00 50.78 155 GLY A C 1
ATOM 1162 O O . GLY A 1 155 ? 35.651 17.203 -68.354 1.00 50.78 155 GLY A O 1
ATOM 1163 N N . THR A 1 156 ? 36.477 17.857 -66.373 1.00 50.53 156 THR A N 1
ATOM 1164 C CA . THR A 1 156 ? 36.148 19.288 -66.535 1.00 50.53 156 THR A CA 1
ATOM 1165 C C . THR A 1 156 ? 37.284 20.107 -67.151 1.00 50.53 156 THR A C 1
ATOM 1167 O O . THR A 1 156 ? 37.017 21.129 -67.780 1.00 50.53 156 THR A O 1
ATOM 1170 N N . ILE A 1 157 ? 38.538 19.653 -67.054 1.00 49.47 157 ILE A N 1
ATOM 1171 C CA . ILE A 1 157 ? 39.693 20.383 -67.606 1.00 49.47 157 ILE A CA 1
ATOM 1172 C C . ILE A 1 157 ? 39.948 20.011 -69.080 1.00 49.47 157 ILE A C 1
ATOM 1174 O O . ILE A 1 157 ? 40.389 20.854 -69.860 1.00 49.47 157 ILE A O 1
ATOM 1178 N N . LEU A 1 158 ? 39.616 18.784 -69.508 1.00 49.03 158 LEU A N 1
ATOM 1179 C CA . LEU A 1 158 ? 39.810 18.351 -70.899 1.00 49.03 158 LEU A CA 1
ATOM 1180 C C . LEU A 1 158 ? 38.989 19.132 -71.949 1.00 49.03 158 LEU A C 1
ATOM 1182 O O . LEU A 1 158 ? 39.579 19.530 -72.955 1.00 49.03 158 LEU A O 1
ATOM 1186 N N . PRO A 1 159 ? 37.684 19.422 -71.763 1.00 51.12 159 PRO A N 1
ATOM 1187 C CA . PRO A 1 159 ? 36.959 20.246 -72.728 1.00 51.12 159 PRO A CA 1
ATOM 1188 C C . PRO A 1 159 ? 37.374 21.722 -72.661 1.00 51.12 159 PRO A C 1
ATOM 1190 O O . PRO A 1 159 ? 37.234 22.418 -73.657 1.00 51.12 159 PRO A O 1
ATOM 1193 N N . LEU A 1 160 ? 37.944 22.194 -71.543 1.00 51.41 160 LEU A N 1
ATOM 1194 C CA . LEU A 1 160 ? 38.412 23.579 -71.413 1.00 51.41 160 LEU A CA 1
ATOM 1195 C C . LEU A 1 160 ? 39.744 23.836 -72.139 1.00 51.41 160 LEU A C 1
ATOM 1197 O O . LEU A 1 160 ? 40.028 24.974 -72.507 1.00 51.41 160 LEU A O 1
ATOM 1201 N N . LEU A 1 161 ? 40.555 22.793 -72.352 1.00 51.84 161 LEU A N 1
ATOM 1202 C CA . LEU A 1 161 ? 41.822 22.888 -73.084 1.00 51.84 161 LEU A CA 1
ATOM 1203 C C . LEU A 1 161 ? 41.684 22.526 -74.575 1.00 51.84 161 LEU A C 1
ATOM 1205 O O . LEU A 1 161 ? 42.531 22.922 -75.371 1.00 51.84 161 LEU A O 1
ATOM 1209 N N . LEU A 1 162 ? 40.630 21.794 -74.964 1.00 52.97 162 LEU A N 1
ATOM 1210 C CA . LEU A 1 162 ? 40.462 21.288 -76.336 1.00 52.97 162 LEU A CA 1
ATOM 1211 C C . LEU A 1 162 ? 39.185 21.766 -77.055 1.00 52.97 162 LEU A C 1
ATOM 1213 O O . LEU A 1 162 ? 39.047 21.540 -78.254 1.00 52.97 162 LEU A O 1
ATOM 1217 N N . GLY A 1 163 ? 38.270 22.455 -76.368 1.00 45.94 163 GLY A N 1
ATOM 1218 C CA . GLY A 1 163 ? 37.046 23.014 -76.944 1.00 45.94 163 GLY A CA 1
ATOM 1219 C C . GLY A 1 163 ? 36.920 24.497 -76.622 1.00 45.94 163 GLY A C 1
ATOM 1220 O O . GLY A 1 163 ? 36.518 24.876 -75.526 1.00 45.94 163 GLY A O 1
ATOM 1221 N N . GLY A 1 164 ? 37.285 25.346 -77.581 1.00 42.84 164 GLY A N 1
ATOM 1222 C CA . GLY A 1 164 ? 37.135 26.790 -77.466 1.00 42.84 164 GLY A CA 1
ATOM 1223 C C . GLY A 1 164 ? 35.704 27.222 -77.122 1.00 42.84 164 GLY A C 1
ATOM 1224 O O . GLY A 1 164 ? 34.735 26.610 -77.556 1.00 42.84 164 GLY A O 1
ATOM 1225 N N . ALA A 1 165 ? 35.631 28.305 -76.346 1.00 49.66 165 ALA A N 1
ATOM 1226 C CA . ALA A 1 165 ? 34.571 29.310 -76.314 1.00 49.66 165 ALA A CA 1
ATOM 1227 C C . ALA A 1 165 ? 33.134 28.839 -76.606 1.00 49.66 165 ALA A C 1
ATOM 1229 O O . ALA A 1 165 ? 32.767 28.733 -77.765 1.00 49.66 165 ALA A O 1
ATOM 1230 N N . THR A 1 166 ? 32.291 28.732 -75.569 1.00 45.22 166 THR A N 1
ATOM 1231 C CA . THR A 1 166 ? 30.967 29.398 -75.513 1.00 45.22 166 THR A CA 1
ATOM 1232 C C . THR A 1 166 ? 30.208 29.034 -74.232 1.00 45.22 166 THR A C 1
ATOM 1234 O O . THR A 1 166 ? 30.016 27.858 -73.946 1.00 45.22 166 THR A O 1
ATOM 1237 N N . GLY A 1 167 ? 29.689 30.043 -73.522 1.00 46.06 167 GLY A N 1
ATOM 1238 C CA . GLY A 1 167 ? 28.410 29.902 -72.813 1.00 46.06 167 GLY A CA 1
ATOM 1239 C C . GLY A 1 167 ? 28.426 29.867 -71.285 1.00 46.06 167 GLY A C 1
ATOM 1240 O O . GLY A 1 167 ? 27.974 28.902 -70.681 1.00 46.06 167 GLY A O 1
ATOM 1241 N N . SER A 1 168 ? 28.843 30.962 -70.651 1.00 57.72 168 SER A N 1
ATOM 1242 C CA . SER A 1 168 ? 28.313 31.368 -69.347 1.00 57.72 168 SER A CA 1
ATOM 1243 C C . SER A 1 168 ? 26.853 31.816 -69.497 1.00 57.72 168 SER A C 1
ATOM 1245 O O . SER A 1 168 ? 26.552 32.506 -70.465 1.00 57.72 168 SER A O 1
ATOM 1247 N N . THR A 1 169 ? 25.959 31.457 -68.563 1.00 47.50 169 THR A N 1
ATOM 1248 C CA . THR A 1 169 ? 24.917 32.317 -67.935 1.00 47.50 169 THR A CA 1
ATOM 1249 C C . THR A 1 169 ? 23.762 31.500 -67.343 1.00 47.50 169 THR A C 1
ATOM 1251 O O . THR A 1 169 ? 23.148 30.685 -68.019 1.00 47.50 169 THR A O 1
ATOM 1254 N N . GLY A 1 170 ? 23.399 31.813 -66.094 1.00 45.25 170 GLY A N 1
ATOM 1255 C CA . GLY A 1 170 ? 22.024 31.651 -65.608 1.00 45.25 170 GLY A CA 1
ATOM 1256 C C . GLY A 1 170 ? 21.873 30.840 -64.323 1.00 45.25 170 GLY A C 1
ATOM 1257 O O . GLY A 1 170 ? 21.794 29.621 -64.373 1.00 45.25 170 GLY A O 1
ATOM 1258 N N . GLY A 1 171 ? 21.738 31.516 -63.173 1.00 46.62 171 GLY A N 1
ATOM 1259 C CA . GLY A 1 171 ? 21.146 30.861 -61.995 1.00 46.62 171 GLY A CA 1
ATOM 1260 C C . GLY A 1 171 ? 21.380 31.462 -60.605 1.00 46.62 171 GLY A C 1
ATOM 1261 O O . GLY A 1 171 ? 20.869 30.911 -59.640 1.00 46.62 171 GLY A O 1
ATOM 1262 N N . GLY A 1 172 ? 22.130 32.559 -60.452 1.00 47.09 172 GLY A N 1
ATOM 1263 C CA . GLY A 1 172 ? 22.612 33.008 -59.132 1.00 47.09 172 GLY A CA 1
ATOM 1264 C C . GLY A 1 172 ? 21.764 34.009 -58.325 1.00 47.09 172 GLY A C 1
ATOM 1265 O O . GLY A 1 172 ? 22.239 34.447 -57.286 1.00 47.09 172 GLY A O 1
ATOM 1266 N N . LEU A 1 173 ? 20.562 34.424 -58.751 1.00 51.31 173 LEU A N 1
ATOM 1267 C CA . LEU A 1 173 ? 19.909 35.627 -58.178 1.00 51.31 173 LEU A CA 1
ATOM 1268 C C . LEU A 1 173 ? 18.574 35.432 -57.432 1.00 51.31 173 LEU A C 1
ATOM 1270 O O . LEU A 1 173 ? 17.971 36.420 -57.028 1.00 51.31 173 LEU A O 1
ATOM 1274 N N . MET A 1 174 ? 18.103 34.206 -57.183 1.00 52.75 174 MET A N 1
ATOM 1275 C CA . MET A 1 174 ? 16.738 33.988 -56.648 1.00 52.75 174 MET A CA 1
ATOM 1276 C C . MET A 1 174 ? 16.637 33.439 -55.213 1.00 52.75 174 MET A C 1
ATOM 1278 O O . MET A 1 174 ? 15.551 33.051 -54.793 1.00 52.75 174 MET A O 1
ATOM 1282 N N . ALA A 1 175 ? 17.715 33.421 -54.422 1.00 50.34 175 ALA A N 1
ATOM 1283 C CA . ALA A 1 175 ? 17.651 32.915 -53.038 1.00 50.34 175 ALA A CA 1
ATOM 1284 C C . ALA A 1 175 ? 17.847 33.981 -51.941 1.00 50.34 175 ALA A C 1
ATOM 1286 O O . ALA A 1 175 ? 17.803 33.645 -50.761 1.00 50.34 175 ALA A O 1
ATOM 1287 N N . LEU A 1 176 ? 18.004 35.264 -52.299 1.00 53.66 176 LEU A N 1
ATOM 1288 C CA . LEU A 1 176 ? 18.182 36.367 -51.338 1.00 53.66 176 LEU A CA 1
ATOM 1289 C C . LEU A 1 176 ? 16.873 37.030 -50.863 1.00 53.66 176 LEU A C 1
ATOM 1291 O O . LEU A 1 176 ? 16.924 37.913 -50.014 1.00 53.66 176 LEU A O 1
ATOM 1295 N N . LEU A 1 177 ? 15.696 36.608 -51.348 1.00 53.47 177 LEU A N 1
ATOM 1296 C CA . LEU A 1 177 ? 14.429 37.317 -51.086 1.00 53.47 177 LEU A CA 1
ATOM 1297 C C . LEU A 1 177 ? 13.417 36.595 -50.174 1.00 53.47 177 LEU A C 1
ATOM 1299 O O . LEU A 1 177 ? 12.261 37.001 -50.118 1.00 53.47 177 LEU A O 1
ATOM 1303 N N . LYS A 1 178 ? 13.811 35.539 -49.448 1.00 54.25 178 LYS A N 1
ATOM 1304 C CA . LYS A 1 178 ? 12.929 34.870 -48.461 1.00 54.25 178 LYS A CA 1
ATOM 1305 C C . LYS A 1 178 ? 13.237 35.206 -46.992 1.00 54.25 178 LYS A C 1
ATOM 1307 O O . LYS A 1 178 ? 12.673 34.579 -46.104 1.00 54.25 178 LYS A O 1
ATOM 1312 N N . LEU A 1 179 ? 14.076 36.213 -46.724 1.00 55.59 179 LEU A N 1
ATOM 1313 C CA . LEU A 1 179 ? 14.494 36.591 -45.363 1.00 55.59 179 LEU A CA 1
ATOM 1314 C C . LEU A 1 179 ? 13.626 37.683 -44.686 1.00 55.59 179 LEU A C 1
ATOM 1316 O O . LEU A 1 179 ? 13.912 38.028 -43.550 1.00 55.59 179 LEU A O 1
ATOM 1320 N N . PHE A 1 180 ? 12.571 38.233 -45.311 1.00 56.25 180 PHE A N 1
ATOM 1321 C CA . PHE A 1 180 ? 11.905 39.441 -44.762 1.00 56.25 180 PHE A CA 1
ATOM 1322 C C . PHE A 1 180 ? 10.364 39.500 -44.763 1.00 56.25 180 PHE A C 1
ATOM 1324 O O . PHE A 1 180 ? 9.805 40.578 -44.595 1.00 56.25 180 PHE A O 1
ATOM 1331 N N . GLY A 1 181 ? 9.640 38.388 -44.899 1.00 50.06 181 GLY A N 1
ATOM 1332 C CA . GLY A 1 181 ? 8.168 38.426 -44.982 1.00 50.06 181 GLY A CA 1
ATOM 1333 C C . GLY A 1 181 ? 7.444 37.677 -43.869 1.00 50.06 181 GLY A C 1
ATOM 1334 O O . GLY A 1 181 ? 6.804 36.675 -44.165 1.00 50.06 181 GLY A O 1
ATOM 1335 N N . GLY A 1 182 ? 7.567 38.119 -42.615 1.00 57.97 182 GLY A N 1
ATOM 1336 C CA . GLY A 1 182 ? 6.771 37.623 -41.489 1.00 57.97 182 GLY A CA 1
ATOM 1337 C C . GLY A 1 182 ? 5.767 38.672 -41.012 1.00 57.97 182 GLY A C 1
ATOM 1338 O O . GLY A 1 182 ? 6.177 39.760 -40.615 1.00 57.97 182 GLY A O 1
ATOM 1339 N N . SER A 1 183 ? 4.477 38.335 -41.069 1.00 51.84 183 SER A N 1
ATOM 1340 C CA . SER A 1 183 ? 3.346 38.806 -40.243 1.00 51.84 183 SER A CA 1
ATOM 1341 C C . SER A 1 183 ? 2.132 37.959 -40.605 1.00 51.84 183 SER A C 1
ATOM 1343 O O . SER A 1 183 ? 1.714 38.046 -41.780 1.00 51.84 183 SER A O 1
#

pLDDT: mean 70.54, std 15.77, range [42.84, 94.75]

Mean predicted aligned error: 19.59 Å

Nearest PDB structures (foldseek):
  5nen-assembly1_B  TM=2.625E-01  e=2.814E+00  Serratia marcescens
  5ul1-assembly1_B  TM=3.146E-01  e=5.835E+00  Homo sapiens

Radius of gyration: 40.62 Å; Cα contacts (8 Å, |Δi|>4): 88; chains: 1; bounding box: 71×60×114 Å

Organism: NCBI:txid673862